Protein AF-A0AAU4SVE1-F1 (afdb_monomer)

Radius of gyration: 32.16 Å; Cα contacts (8 Å, |Δi|>4): 500; chains: 1; bounding box: 86×77×87 Å

Structure (mmCIF, N/CA/C/O backbone):
data_AF-A0AAU4SVE1-F1
#
_entry.id   AF-A0AAU4SVE1-F1
#
loop_
_atom_site.group_PDB
_atom_site.id
_atom_site.type_symbol
_atom_site.label_atom_id
_atom_site.label_alt_id
_atom_site.label_comp_id
_atom_site.label_asym_id
_atom_site.label_entity_id
_atom_site.label_seq_id
_atom_site.pdbx_PDB_ins_code
_atom_site.Cartn_x
_atom_site.Cartn_y
_atom_site.Cartn_z
_atom_site.occupancy
_atom_site.B_iso_or_equiv
_atom_site.auth_seq_id
_atom_site.auth_comp_id
_atom_site.auth_asym_id
_atom_site.auth_atom_id
_atom_site.pdbx_PDB_model_num
ATOM 1 N N . MET A 1 1 ? -54.453 24.224 4.213 1.00 43.19 1 MET A N 1
ATOM 2 C CA . MET A 1 1 ? -53.554 23.520 5.151 1.00 43.19 1 MET A CA 1
ATOM 3 C C . MET A 1 1 ? -52.309 23.127 4.376 1.00 43.19 1 MET A C 1
ATOM 5 O O . MET A 1 1 ? -52.387 22.220 3.562 1.00 43.19 1 MET A O 1
ATOM 9 N N . ALA A 1 2 ? -51.219 23.880 4.526 1.00 40.81 2 ALA A N 1
ATOM 10 C CA . ALA A 1 2 ? -49.935 23.560 3.908 1.00 40.81 2 ALA A CA 1
ATOM 11 C C . ALA A 1 2 ? -49.065 22.888 4.975 1.00 40.81 2 ALA A C 1
ATOM 13 O O . ALA A 1 2 ? -48.696 23.522 5.960 1.00 40.81 2 ALA A O 1
ATOM 14 N N . THR A 1 3 ? -48.815 21.592 4.811 1.00 50.03 3 THR A N 1
ATOM 15 C CA . THR A 1 3 ? -47.967 20.804 5.707 1.00 50.03 3 THR A CA 1
ATOM 16 C C . THR A 1 3 ? -46.514 21.037 5.315 1.00 50.03 3 THR A C 1
ATOM 18 O O . THR A 1 3 ? -46.015 20.451 4.357 1.00 50.03 3 THR A O 1
ATOM 21 N N . THR A 1 4 ? -45.834 21.926 6.029 1.00 53.12 4 THR A N 1
ATOM 22 C CA . THR A 1 4 ? -44.389 22.126 5.915 1.00 53.12 4 THR A CA 1
ATOM 23 C C . THR A 1 4 ? -43.667 20.955 6.585 1.00 53.12 4 THR A C 1
ATOM 25 O O . THR A 1 4 ? -43.640 20.838 7.808 1.00 53.12 4 THR A O 1
ATOM 28 N N . LEU A 1 5 ? -43.092 20.062 5.776 1.00 47.47 5 LEU A N 1
ATOM 29 C CA . LEU A 1 5 ? -42.182 19.015 6.240 1.00 47.47 5 LEU A CA 1
ATOM 30 C C . LEU A 1 5 ? -40.854 19.655 6.659 1.00 47.47 5 LEU A C 1
ATOM 32 O O . LEU A 1 5 ? -40.065 20.093 5.824 1.00 47.47 5 LEU A O 1
ATOM 36 N N . HIS A 1 6 ? -40.615 19.703 7.966 1.00 48.41 6 HIS A N 1
ATOM 37 C CA . HIS A 1 6 ? -39.326 20.065 8.540 1.00 48.41 6 HIS A CA 1
ATOM 38 C C . HIS A 1 6 ? -38.349 18.896 8.326 1.00 48.41 6 HIS A C 1
ATOM 40 O O . HIS A 1 6 ? -38.312 17.946 9.106 1.00 48.41 6 HIS A O 1
ATOM 46 N N . LEU A 1 7 ? -37.575 18.932 7.241 1.00 46.66 7 LEU A N 1
ATOM 47 C CA . LEU A 1 7 ? -36.420 18.053 7.064 1.00 46.66 7 LEU A CA 1
ATOM 48 C C . LEU A 1 7 ? -35.249 18.664 7.840 1.00 46.66 7 LEU A C 1
ATOM 50 O O . LEU A 1 7 ? -34.605 19.599 7.369 1.00 46.66 7 LEU A O 1
ATOM 54 N N . SER A 1 8 ? -34.991 18.170 9.053 1.00 51.66 8 SER A N 1
ATOM 55 C CA . SER A 1 8 ? -33.745 18.489 9.755 1.00 51.66 8 SER A CA 1
ATOM 56 C C . SER A 1 8 ? -32.567 17.922 8.956 1.00 51.66 8 SER A C 1
ATOM 58 O O . SER A 1 8 ? -32.574 16.724 8.660 1.00 51.66 8 SER A O 1
ATOM 60 N N . PRO A 1 9 ? -31.544 18.724 8.613 1.00 48.31 9 PRO A N 1
ATOM 61 C CA . PRO A 1 9 ? -30.326 18.195 8.028 1.00 48.31 9 PRO A CA 1
ATOM 62 C C . PRO A 1 9 ? -29.642 17.329 9.088 1.00 48.31 9 PRO A C 1
ATOM 64 O O . PRO A 1 9 ? -29.107 17.828 10.076 1.00 48.31 9 PRO A O 1
ATOM 67 N N . SER A 1 10 ? -29.697 16.009 8.913 1.00 48.78 10 SER A N 1
ATOM 68 C CA . SER A 1 10 ? -28.824 15.104 9.649 1.00 48.78 10 SER A CA 1
ATOM 69 C C . SER A 1 10 ? -27.411 15.350 9.133 1.00 48.78 10 SER A C 1
ATOM 71 O O . SER A 1 10 ? -27.008 14.819 8.100 1.00 48.78 10 SER A O 1
ATOM 73 N N . THR A 1 11 ? -26.664 16.217 9.814 1.00 52.72 11 THR A N 1
ATOM 74 C CA . THR A 1 11 ? -25.210 16.246 9.685 1.00 52.72 11 THR A CA 1
ATOM 75 C C . THR A 1 11 ? -24.749 14.845 10.059 1.00 52.72 11 THR A C 1
ATOM 77 O O . THR A 1 11 ? -24.869 14.457 11.221 1.00 52.72 11 THR A O 1
ATOM 80 N N . ALA A 1 12 ? -24.327 14.049 9.076 1.00 48.84 12 ALA A N 1
ATOM 81 C CA . ALA A 1 12 ? -23.863 12.689 9.299 1.00 48.84 12 ALA A CA 1
ATOM 82 C C . ALA A 1 12 ? -22.636 12.742 10.219 1.00 48.84 12 ALA A C 1
ATOM 84 O O . ALA A 1 12 ? -21.510 12.967 9.776 1.00 48.84 12 ALA A O 1
ATOM 85 N N . ALA A 1 13 ? -22.865 12.618 11.525 1.00 61.97 13 ALA A N 1
ATOM 86 C CA . ALA A 1 13 ? -21.803 12.576 12.507 1.00 61.97 13 ALA A CA 1
ATOM 87 C C . ALA A 1 13 ? -21.012 11.292 12.256 1.00 61.97 13 ALA A C 1
ATOM 89 O O . ALA A 1 13 ? -21.557 10.190 12.340 1.00 61.97 13 ALA A O 1
ATOM 90 N N . ILE A 1 14 ? -19.735 11.437 11.902 1.00 66.19 14 ILE A N 1
ATOM 91 C CA . ILE A 1 14 ? -18.844 10.295 11.710 1.00 66.19 14 ILE A CA 1
ATOM 92 C C . ILE A 1 14 ? -18.826 9.515 13.031 1.00 66.19 14 ILE A C 1
ATOM 94 O O . ILE A 1 14 ? -18.553 10.117 14.076 1.00 66.19 14 ILE A O 1
ATOM 98 N N . PRO A 1 15 ? -19.121 8.201 13.027 1.00 84.56 15 PRO A N 1
ATOM 99 C CA . PRO A 1 15 ? -19.146 7.428 14.257 1.00 84.56 15 PRO A CA 1
ATOM 100 C C . PRO A 1 15 ? -17.778 7.524 14.931 1.00 84.56 15 PRO A C 1
ATOM 102 O O . PRO A 1 15 ? -16.750 7.295 14.297 1.00 84.56 15 PRO A O 1
ATOM 105 N N . VAL A 1 16 ? -17.750 7.862 16.220 1.00 87.25 16 VAL A N 1
ATOM 106 C CA . VAL A 1 16 ? -16.504 8.134 16.961 1.00 87.25 16 VAL A CA 1
ATOM 107 C C . VAL A 1 16 ? -15.502 6.973 16.868 1.00 87.25 16 VAL A C 1
ATOM 109 O O . VAL A 1 16 ? -14.295 7.182 16.745 1.00 87.25 16 VAL A O 1
ATOM 112 N N . HIS A 1 17 ? -16.003 5.737 16.806 1.00 90.69 17 HIS A N 1
ATOM 113 C CA . HIS A 1 17 ? -15.179 4.551 16.607 1.00 90.69 17 HIS A CA 1
ATOM 114 C C . HIS A 1 17 ? -14.513 4.491 15.226 1.00 90.69 17 HIS A C 1
ATOM 116 O O . HIS A 1 17 ? -13.416 3.955 15.128 1.00 90.69 17 HIS A O 1
ATOM 122 N N . ALA A 1 18 ? -15.095 5.069 14.171 1.00 91.69 18 ALA A N 1
ATOM 123 C CA . ALA A 1 18 ? -14.424 5.178 12.873 1.00 91.69 18 ALA A CA 1
ATOM 124 C C . ALA A 1 18 ? -13.200 6.098 12.948 1.00 91.69 18 ALA A C 1
ATOM 126 O O . ALA A 1 18 ? -12.173 5.785 12.353 1.00 91.69 18 ALA A O 1
ATOM 127 N N . VAL A 1 19 ? -13.271 7.186 13.723 1.00 92.00 19 VAL A N 1
ATOM 128 C CA . VAL A 1 19 ? -12.134 8.101 13.924 1.00 92.00 19 VAL A CA 1
ATOM 129 C C . VAL A 1 19 ? -11.009 7.406 14.695 1.00 92.00 19 VAL A C 1
ATOM 131 O O . VAL A 1 19 ? -9.848 7.460 14.289 1.00 92.00 19 VAL A O 1
ATOM 134 N N . TRP A 1 20 ? -11.339 6.693 15.775 1.00 93.31 20 TRP A N 1
ATOM 135 C CA . TRP A 1 20 ? -10.351 5.904 16.525 1.00 93.31 20 TRP A CA 1
ATOM 136 C C . TRP A 1 20 ? -9.769 4.771 15.678 1.00 93.31 20 TRP A C 1
ATOM 138 O O . TRP A 1 20 ? -8.568 4.512 15.718 1.00 93.31 20 TRP A O 1
ATOM 148 N N . GLY A 1 21 ? -10.622 4.133 14.876 1.00 94.94 21 GLY A N 1
ATOM 149 C CA . GLY A 1 21 ? -10.251 3.112 13.909 1.00 94.94 21 GLY A CA 1
ATOM 150 C C . GLY A 1 21 ? -9.268 3.631 12.865 1.00 94.94 21 GLY A C 1
ATOM 151 O O . GLY A 1 21 ? -8.255 2.985 12.621 1.00 94.94 21 GLY A O 1
ATOM 152 N N . ALA A 1 22 ? -9.504 4.817 12.303 1.00 95.75 22 ALA A N 1
ATOM 153 C CA . ALA A 1 22 ? -8.595 5.460 11.357 1.00 95.75 22 ALA A CA 1
ATOM 154 C C . ALA A 1 22 ? -7.192 5.659 11.954 1.00 95.75 22 ALA A C 1
ATOM 156 O O . ALA A 1 22 ? -6.197 5.255 11.350 1.00 95.75 22 ALA A O 1
ATOM 157 N N . ALA A 1 23 ? -7.109 6.212 13.170 1.00 94.44 23 ALA A N 1
ATOM 158 C CA . ALA A 1 23 ? -5.837 6.402 13.870 1.00 94.44 23 ALA A CA 1
ATOM 159 C C . ALA A 1 23 ? -5.124 5.065 14.143 1.00 94.44 23 ALA A C 1
ATOM 161 O O . ALA A 1 23 ? -3.930 4.922 13.875 1.00 94.44 23 ALA A O 1
ATOM 162 N N . ALA A 1 24 ? -5.865 4.063 14.619 1.00 95.50 24 ALA A N 1
ATOM 163 C CA . ALA A 1 24 ? -5.353 2.716 14.852 1.00 95.50 24 ALA A CA 1
ATOM 164 C C . ALA A 1 24 ? -4.839 2.042 13.569 1.00 95.50 24 ALA A C 1
ATOM 166 O O . ALA A 1 24 ? -3.766 1.435 13.574 1.00 95.50 24 ALA A O 1
ATOM 167 N N . GLY A 1 25 ? -5.576 2.190 12.467 1.00 96.44 25 GLY A N 1
ATOM 168 C CA . GLY A 1 25 ? -5.212 1.683 11.148 1.00 96.44 25 GLY A CA 1
ATOM 169 C C . GLY A 1 25 ? -3.914 2.285 10.632 1.00 96.44 25 GLY A C 1
ATOM 170 O O . GLY A 1 25 ? -3.056 1.548 10.162 1.00 96.44 25 GLY A O 1
ATOM 171 N N . LEU A 1 26 ? -3.714 3.597 10.790 1.00 97.25 26 LEU A N 1
ATOM 172 C CA . LEU A 1 26 ? -2.465 4.257 10.403 1.00 97.25 26 LEU A CA 1
ATOM 173 C C . LEU A 1 26 ? -1.270 3.778 11.238 1.00 97.25 26 LEU A C 1
ATOM 175 O O . LEU A 1 26 ? -0.221 3.490 10.669 1.00 97.25 26 LEU A O 1
ATOM 179 N N . VAL A 1 27 ? -1.419 3.628 12.559 1.00 96.81 27 VAL A N 1
ATOM 180 C CA . VAL A 1 27 ? -0.332 3.128 13.426 1.00 96.81 27 VAL A CA 1
ATOM 181 C C . VAL A 1 27 ? 0.052 1.692 13.061 1.00 96.81 27 VAL A C 1
ATOM 183 O O . VAL A 1 27 ? 1.232 1.399 12.853 1.00 96.81 27 VAL A O 1
ATOM 186 N N . GLY A 1 28 ? -0.935 0.801 12.924 1.00 95.00 28 GLY A N 1
ATOM 187 C CA . GLY A 1 28 ? -0.690 -0.565 12.460 1.00 95.00 28 GLY A CA 1
ATOM 188 C C . GLY A 1 28 ? -0.105 -0.590 11.047 1.00 95.00 28 GLY A C 1
ATOM 189 O O . GLY A 1 28 ? 0.823 -1.351 10.767 1.00 95.00 28 GLY A O 1
ATOM 190 N N . GLY A 1 29 ? -0.617 0.273 10.167 1.00 95.69 29 GLY A N 1
ATOM 191 C CA . GLY A 1 29 ? -0.184 0.441 8.786 1.00 95.69 29 GLY A CA 1
ATOM 192 C C . GLY A 1 29 ? 1.280 0.841 8.687 1.00 95.69 29 GLY A C 1
ATOM 193 O O . GLY A 1 29 ? 2.023 0.202 7.954 1.00 95.69 29 GLY A O 1
ATOM 194 N N . VAL A 1 30 ? 1.740 1.814 9.471 1.00 96.44 30 VAL A N 1
ATOM 195 C CA . VAL A 1 30 ? 3.161 2.188 9.522 1.00 96.44 30 VAL A CA 1
ATOM 196 C C . VAL A 1 30 ? 4.022 1.007 9.970 1.00 96.44 30 VAL A C 1
ATOM 198 O O . VAL A 1 30 ? 5.021 0.712 9.318 1.00 96.44 30 VAL A O 1
ATOM 201 N N . GLY A 1 31 ? 3.615 0.279 11.016 1.00 92.81 31 GLY A N 1
ATOM 202 C CA . GLY A 1 31 ? 4.339 -0.909 11.482 1.00 92.81 31 GLY A CA 1
ATOM 203 C C . GLY A 1 31 ? 4.493 -1.979 10.393 1.00 92.81 31 GLY A C 1
ATOM 204 O O . GLY A 1 31 ? 5.601 -2.448 10.124 1.00 92.81 31 GLY A O 1
ATOM 205 N N . LEU A 1 32 ? 3.398 -2.313 9.705 1.00 94.56 32 LEU A N 1
ATOM 206 C CA . LEU A 1 32 ? 3.412 -3.258 8.584 1.00 94.56 32 LEU A CA 1
ATOM 207 C C . LEU A 1 32 ? 4.163 -2.709 7.361 1.00 94.56 32 LEU A C 1
ATOM 209 O O . LEU A 1 32 ? 4.859 -3.456 6.683 1.00 94.56 32 LEU A O 1
ATOM 213 N N . GLY A 1 33 ? 4.086 -1.407 7.093 1.00 94.12 33 GLY A N 1
ATOM 214 C CA . GLY A 1 33 ? 4.804 -0.751 5.999 1.00 94.12 33 GLY A CA 1
ATOM 215 C C . GLY A 1 33 ? 6.321 -0.790 6.196 1.00 94.12 33 GLY A C 1
ATOM 216 O O . GLY A 1 33 ? 7.058 -1.087 5.253 1.00 94.12 33 GLY A O 1
ATOM 217 N N . ILE A 1 34 ? 6.795 -0.581 7.431 1.00 93.75 34 ILE A N 1
ATOM 218 C CA . ILE A 1 34 ? 8.210 -0.743 7.798 1.00 93.75 34 ILE A CA 1
ATOM 219 C C . ILE A 1 34 ? 8.636 -2.194 7.572 1.00 93.75 34 ILE A C 1
ATOM 221 O O . ILE A 1 34 ? 9.631 -2.435 6.889 1.00 93.75 34 ILE A O 1
ATOM 225 N N . TRP A 1 35 ? 7.853 -3.161 8.065 1.00 90.81 35 TRP A N 1
ATOM 226 C CA . TRP A 1 35 ? 8.107 -4.585 7.828 1.00 90.81 35 TRP A CA 1
ATOM 227 C C . TRP A 1 35 ? 8.196 -4.914 6.329 1.00 90.81 35 TRP A C 1
ATOM 229 O O . TRP A 1 35 ? 9.135 -5.576 5.888 1.00 90.81 35 TRP A O 1
ATOM 239 N N . MET A 1 36 ? 7.265 -4.404 5.519 1.00 92.19 36 MET A N 1
ATOM 240 C CA . MET A 1 36 ? 7.257 -4.600 4.066 1.00 92.19 36 MET A CA 1
ATOM 241 C C . MET A 1 36 ? 8.410 -3.898 3.343 1.00 92.19 36 MET A C 1
ATOM 243 O O . MET A 1 36 ? 8.785 -4.312 2.247 1.00 92.19 36 MET A O 1
ATOM 247 N N . SER A 1 37 ? 8.983 -2.857 3.944 1.00 92.50 37 SER A N 1
ATOM 248 C CA . SER A 1 37 ? 10.141 -2.141 3.402 1.00 92.50 37 SER A CA 1
ATOM 249 C C . SER A 1 37 ? 11.458 -2.879 3.660 1.00 92.50 37 SER A C 1
ATOM 251 O O . SER A 1 37 ? 12.406 -2.707 2.897 1.00 92.50 37 SER A O 1
ATOM 253 N N . VAL A 1 38 ? 11.521 -3.722 4.698 1.00 90.69 38 VAL A N 1
ATOM 254 C CA . VAL A 1 38 ? 12.705 -4.548 5.006 1.00 90.69 38 VAL A CA 1
ATOM 255 C C . VAL A 1 38 ? 12.596 -5.980 4.475 1.00 90.69 38 VAL A C 1
ATOM 257 O O . VAL A 1 38 ? 13.615 -6.610 4.201 1.00 90.69 38 VAL A O 1
ATOM 260 N N . SER A 1 39 ? 11.376 -6.485 4.279 1.00 86.56 39 SER A N 1
ATOM 261 C CA . SER A 1 39 ? 11.124 -7.842 3.782 1.00 86.56 39 SER A CA 1
ATOM 262 C C . SER A 1 39 ? 11.347 -7.933 2.273 1.00 86.56 39 SER A C 1
ATOM 264 O O . SER A 1 39 ? 10.670 -7.251 1.499 1.00 86.56 39 SER A O 1
ATOM 266 N N . ARG A 1 40 ? 12.277 -8.801 1.855 1.00 83.12 40 ARG A N 1
ATOM 267 C CA . ARG A 1 40 ? 12.646 -9.051 0.450 1.00 83.12 40 ARG A CA 1
ATOM 268 C C . ARG A 1 40 ? 12.313 -10.492 0.045 1.00 83.12 40 ARG A C 1
ATOM 270 O O . ARG A 1 40 ? 13.202 -11.339 0.056 1.00 83.12 40 ARG A O 1
ATOM 277 N N . PRO A 1 41 ? 11.045 -10.797 -0.278 1.00 73.56 41 PRO A N 1
ATOM 278 C CA . PRO A 1 41 ? 10.647 -12.137 -0.721 1.00 73.56 41 PRO A CA 1
ATOM 279 C C . PRO A 1 41 ? 11.218 -12.501 -2.096 1.00 73.56 41 PRO A C 1
ATOM 281 O O . PRO A 1 41 ? 11.330 -13.672 -2.438 1.00 73.56 41 PRO A O 1
ATOM 284 N N . MET A 1 42 ? 11.582 -11.493 -2.887 1.00 70.56 42 MET A N 1
ATOM 285 C CA . MET A 1 42 ? 12.298 -11.635 -4.145 1.00 70.56 42 MET A CA 1
ATOM 286 C C . MET A 1 42 ? 13.614 -10.875 -4.008 1.00 70.56 42 MET A C 1
ATOM 288 O O . MET A 1 42 ? 13.638 -9.807 -3.395 1.00 70.56 42 MET A O 1
ATOM 292 N N . ALA A 1 43 ? 14.698 -11.428 -4.559 1.00 67.00 43 ALA A N 1
ATOM 293 C CA . ALA A 1 43 ? 16.076 -11.028 -4.253 1.00 67.00 43 ALA A CA 1
ATOM 294 C C . ALA A 1 43 ? 16.330 -9.504 -4.266 1.00 67.00 43 ALA A C 1
ATOM 296 O O . ALA A 1 43 ? 17.098 -9.019 -3.438 1.00 67.00 43 ALA A O 1
ATOM 297 N N . ASP A 1 44 ? 15.645 -8.755 -5.141 1.00 72.00 44 ASP A N 1
ATOM 298 C CA . ASP A 1 44 ? 15.814 -7.303 -5.287 1.00 72.00 44 ASP A CA 1
ATOM 299 C C . ASP A 1 44 ? 14.508 -6.496 -5.128 1.00 72.00 44 ASP A C 1
ATOM 301 O O . ASP A 1 44 ? 14.486 -5.298 -5.402 1.00 72.00 4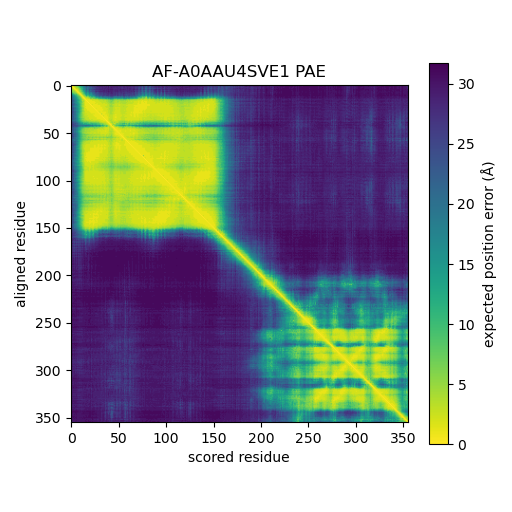4 ASP A O 1
ATOM 305 N N . THR A 1 45 ? 13.405 -7.111 -4.684 1.00 80.25 45 THR A N 1
ATOM 306 C CA . THR A 1 45 ? 12.104 -6.429 -4.555 1.00 80.25 45 THR A CA 1
ATOM 307 C C . THR A 1 45 ? 11.584 -6.522 -3.131 1.00 80.25 45 THR A C 1
ATOM 309 O O . THR A 1 45 ? 11.393 -7.605 -2.577 1.00 80.25 45 THR A O 1
ATOM 312 N N . THR A 1 46 ? 11.343 -5.362 -2.529 1.00 88.62 46 THR A N 1
ATOM 313 C CA . THR A 1 46 ? 10.690 -5.263 -1.225 1.00 88.62 46 THR A CA 1
ATOM 314 C C . THR A 1 46 ? 9.188 -5.485 -1.373 1.00 88.62 46 THR A C 1
ATOM 316 O O . THR A 1 46 ? 8.592 -5.118 -2.389 1.00 88.62 46 THR A O 1
ATOM 319 N N . MET A 1 47 ? 8.538 -6.046 -0.350 1.00 88.00 47 MET A N 1
ATOM 320 C CA . MET A 1 47 ? 7.082 -6.252 -0.393 1.00 88.00 47 MET A CA 1
ATOM 321 C C . MET A 1 47 ? 6.302 -4.957 -0.623 1.00 88.00 47 MET A C 1
ATOM 323 O O . MET A 1 47 ? 5.250 -4.982 -1.254 1.00 88.00 47 MET A O 1
ATOM 327 N N . ILE A 1 48 ? 6.824 -3.808 -0.186 1.00 92.12 48 ILE A N 1
ATOM 328 C CA . ILE A 1 48 ? 6.148 -2.527 -0.417 1.00 92.12 48 ILE A CA 1
ATOM 329 C C . ILE A 1 48 ? 6.066 -2.162 -1.912 1.00 92.12 48 ILE A C 1
ATOM 331 O O . ILE A 1 48 ? 5.093 -1.550 -2.343 1.00 92.12 48 ILE A O 1
ATOM 335 N N . ILE A 1 49 ? 7.036 -2.591 -2.728 1.00 90.38 49 ILE A N 1
ATOM 336 C CA . ILE A 1 49 ? 6.995 -2.416 -4.189 1.00 90.38 49 ILE A CA 1
ATOM 337 C C . ILE A 1 49 ? 5.970 -3.367 -4.813 1.00 90.38 49 ILE A C 1
ATOM 339 O O . ILE A 1 49 ? 5.278 -2.985 -5.752 1.00 90.38 49 ILE A O 1
ATOM 343 N N . MET A 1 50 ? 5.804 -4.574 -4.263 1.00 87.06 50 MET A N 1
ATOM 344 C CA . MET A 1 50 ? 4.740 -5.478 -4.707 1.00 87.06 50 MET A CA 1
ATOM 345 C C . MET A 1 50 ? 3.363 -4.815 -4.553 1.00 87.06 50 MET A C 1
ATOM 347 O O . MET A 1 50 ? 2.548 -4.889 -5.469 1.00 87.06 50 MET A O 1
ATOM 351 N N . VAL A 1 51 ? 3.119 -4.124 -3.431 1.00 89.69 51 VAL A N 1
ATOM 352 C CA . VAL A 1 51 ? 1.875 -3.364 -3.199 1.00 89.69 51 VAL A CA 1
ATOM 353 C C . VAL A 1 51 ? 1.712 -2.229 -4.214 1.00 89.69 51 VAL A C 1
ATOM 355 O O . VAL A 1 51 ? 0.611 -2.004 -4.711 1.00 89.69 51 VAL A O 1
ATOM 358 N N . ALA A 1 52 ? 2.800 -1.544 -4.586 1.00 91.19 52 ALA A N 1
ATOM 359 C CA . ALA A 1 52 ? 2.778 -0.535 -5.650 1.00 91.19 52 ALA A CA 1
ATOM 360 C C . ALA A 1 52 ? 2.307 -1.116 -7.001 1.00 91.19 52 ALA A C 1
ATOM 362 O O . ALA A 1 52 ? 1.625 -0.433 -7.776 1.00 91.19 52 ALA A O 1
ATOM 363 N N . GLY A 1 53 ? 2.607 -2.396 -7.244 1.00 87.00 53 GLY A N 1
ATOM 364 C CA . GLY A 1 53 ? 2.196 -3.148 -8.426 1.00 87.00 53 GLY A CA 1
ATOM 365 C C . GLY A 1 53 ? 0.681 -3.299 -8.591 1.00 87.00 53 GLY A C 1
ATOM 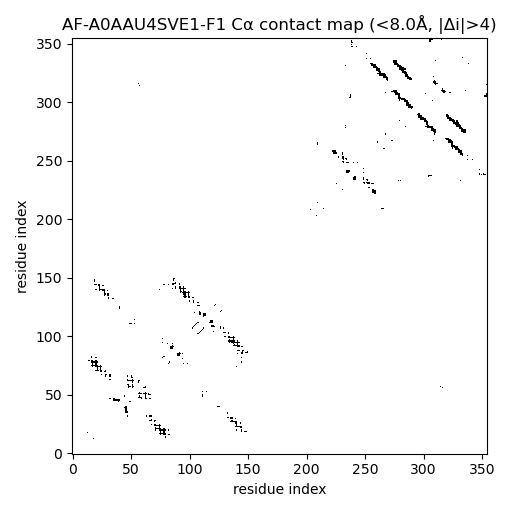366 O O . GLY A 1 53 ? 0.228 -3.485 -9.718 1.00 87.00 53 GLY A O 1
ATOM 367 N N . LEU A 1 54 ? -0.117 -3.132 -7.527 1.00 86.44 54 LEU A N 1
ATOM 368 C CA . LEU A 1 54 ? -1.587 -3.121 -7.620 1.00 86.44 54 LEU A CA 1
ATOM 369 C C . LEU A 1 54 ? -2.115 -2.001 -8.530 1.00 86.44 54 LEU A C 1
ATOM 371 O O . LEU A 1 54 ? -3.169 -2.147 -9.134 1.00 86.44 54 LEU A O 1
ATOM 375 N N . LEU A 1 55 ? -1.372 -0.894 -8.653 1.00 88.25 55 LEU A N 1
ATOM 376 C CA . LEU A 1 55 ? -1.667 0.212 -9.578 1.00 88.25 55 LEU A CA 1
ATOM 377 C C . LEU A 1 55 ? -0.617 0.315 -10.705 1.00 88.25 55 LEU A C 1
ATOM 379 O O . LEU A 1 55 ? -0.374 1.386 -11.278 1.00 88.25 55 LEU A O 1
ATOM 383 N N . GLY A 1 56 ? 0.067 -0.798 -10.990 1.00 86.88 56 GLY A N 1
ATOM 384 C CA . GLY A 1 56 ? 1.102 -0.903 -12.019 1.00 86.88 56 GLY A CA 1
ATOM 385 C C . GLY A 1 56 ? 2.360 -0.070 -11.749 1.00 86.88 56 GLY A C 1
ATOM 386 O O . GLY A 1 56 ? 3.087 0.251 -12.685 1.00 86.88 56 GLY A O 1
ATOM 387 N N . SER A 1 57 ? 2.601 0.361 -10.506 1.00 90.62 57 SER A N 1
ATOM 388 C CA . SER A 1 57 ? 3.752 1.193 -10.134 1.00 90.62 57 SER A CA 1
ATOM 389 C C . SER A 1 57 ? 4.883 0.360 -9.537 1.00 90.62 57 SER A C 1
ATOM 391 O O . SER A 1 57 ? 4.645 -0.596 -8.811 1.00 90.62 57 SER A O 1
ATOM 393 N N . THR A 1 58 ? 6.126 0.760 -9.789 1.00 89.50 58 THR A N 1
ATOM 394 C CA . THR A 1 58 ? 7.338 0.192 -9.170 1.00 89.50 58 THR A CA 1
ATOM 395 C C . THR A 1 58 ? 7.920 1.105 -8.086 1.00 89.50 58 THR A C 1
ATOM 397 O O . THR A 1 58 ? 8.922 0.778 -7.453 1.00 89.50 58 THR A O 1
ATOM 400 N N . ASN A 1 59 ? 7.299 2.265 -7.850 1.00 92.38 59 ASN A N 1
ATOM 401 C CA . ASN A 1 59 ? 7.795 3.259 -6.908 1.00 92.38 59 ASN A CA 1
ATOM 402 C C . ASN A 1 59 ? 7.401 2.893 -5.468 1.00 92.38 59 ASN A C 1
ATOM 404 O O . ASN A 1 59 ? 6.216 2.812 -5.137 1.00 92.38 59 ASN A O 1
ATOM 408 N N . ALA A 1 60 ? 8.397 2.748 -4.591 1.00 90.94 60 ALA A N 1
ATOM 409 C CA . ALA A 1 60 ? 8.190 2.446 -3.177 1.00 90.94 60 ALA A CA 1
ATOM 410 C C . ALA A 1 60 ? 7.312 3.487 -2.457 1.00 90.94 60 ALA A C 1
ATOM 412 O O . ALA A 1 60 ? 6.526 3.115 -1.590 1.00 90.94 60 ALA A O 1
ATOM 413 N N . VAL A 1 61 ? 7.389 4.769 -2.833 1.00 94.56 61 VAL A N 1
ATOM 414 C CA . VAL A 1 61 ? 6.531 5.832 -2.281 1.00 94.56 61 VAL A CA 1
ATOM 415 C C . VAL A 1 61 ? 5.070 5.589 -2.650 1.00 94.56 61 VAL A C 1
ATOM 417 O O . VAL A 1 61 ? 4.195 5.708 -1.800 1.00 94.56 61 VAL A O 1
ATOM 420 N N . VAL A 1 62 ? 4.799 5.181 -3.893 1.00 94.25 62 VAL A N 1
ATOM 421 C CA . VAL A 1 62 ? 3.439 4.824 -4.327 1.00 94.25 62 VAL A CA 1
ATOM 422 C C . VAL A 1 62 ? 2.938 3.606 -3.551 1.00 94.25 62 VAL A C 1
ATOM 424 O O . VAL A 1 62 ? 1.804 3.614 -3.083 1.00 94.25 62 VAL A O 1
ATOM 427 N N . GLY A 1 63 ? 3.798 2.608 -3.330 1.00 94.50 63 GLY A N 1
ATOM 428 C CA . GLY A 1 63 ? 3.489 1.464 -2.469 1.00 94.50 63 GLY A CA 1
ATOM 429 C C . GLY A 1 63 ? 3.121 1.877 -1.044 1.00 94.50 63 GLY A C 1
ATOM 430 O O . GLY A 1 63 ? 2.117 1.412 -0.513 1.00 94.50 63 GLY A O 1
ATOM 431 N N . TRP A 1 64 ? 3.871 2.811 -0.454 1.00 96.94 64 TRP A N 1
ATOM 432 C CA . TRP A 1 64 ? 3.564 3.394 0.853 1.00 96.94 64 TRP A CA 1
ATOM 433 C C . TRP A 1 64 ? 2.227 4.137 0.876 1.00 96.94 64 TRP A C 1
ATOM 435 O O . TRP A 1 64 ? 1.446 3.937 1.801 1.00 96.94 64 TRP A O 1
ATOM 445 N N . LEU A 1 65 ? 1.932 4.956 -0.135 1.00 96.81 65 LEU A N 1
ATOM 446 C CA . LEU A 1 65 ? 0.665 5.687 -0.221 1.00 96.81 65 LEU A CA 1
ATOM 447 C C . LEU A 1 65 ? -0.533 4.739 -0.347 1.00 96.81 65 LEU A C 1
ATOM 449 O O . LEU A 1 65 ? -1.522 4.904 0.370 1.00 96.81 65 LEU A O 1
ATOM 453 N N . ILE A 1 66 ? -0.435 3.724 -1.211 1.00 95.56 66 ILE A N 1
ATOM 454 C CA . ILE A 1 66 ? -1.472 2.695 -1.370 1.00 95.56 66 ILE A CA 1
ATOM 455 C C . ILE A 1 66 ? -1.651 1.934 -0.058 1.00 95.56 66 ILE A C 1
ATOM 457 O O . ILE A 1 66 ? -2.768 1.822 0.441 1.00 95.56 66 ILE A O 1
ATOM 461 N N . HIS A 1 67 ? -0.554 1.458 0.533 1.00 96.25 67 HIS A N 1
ATOM 462 C CA . HIS A 1 67 ? -0.584 0.708 1.784 1.00 96.25 67 HIS A CA 1
ATOM 463 C C . HIS A 1 67 ? -1.215 1.509 2.927 1.00 96.25 67 HIS A C 1
ATOM 465 O O . HIS A 1 67 ? -2.107 1.009 3.606 1.00 96.25 67 HIS A O 1
ATOM 471 N N . LEU A 1 68 ? -0.817 2.770 3.116 1.00 97.81 68 LEU A N 1
ATOM 472 C CA . LEU A 1 68 ? -1.395 3.634 4.148 1.00 97.81 68 LEU A CA 1
ATOM 473 C C . LEU A 1 68 ? -2.875 3.934 3.889 1.00 97.81 68 LEU A C 1
ATOM 475 O O . LEU A 1 68 ? -3.650 3.999 4.841 1.00 97.81 68 LEU A O 1
ATOM 479 N N . SER A 1 69 ? -3.284 4.052 2.624 1.00 97.31 69 SER A N 1
ATOM 480 C CA . SER A 1 69 ? -4.695 4.222 2.256 1.00 97.31 69 SER A CA 1
ATOM 481 C C . SER A 1 69 ? -5.517 2.976 2.598 1.00 97.31 69 SER A C 1
ATOM 483 O O . SER A 1 69 ? -6.573 3.083 3.219 1.00 97.31 69 SER A O 1
ATOM 485 N N . ILE A 1 70 ? -5.012 1.781 2.271 1.00 96.00 70 ILE A N 1
ATOM 486 C CA . ILE A 1 70 ? -5.651 0.506 2.634 1.00 96.00 70 ILE A CA 1
ATOM 487 C C . ILE A 1 70 ? -5.701 0.355 4.157 1.00 96.00 70 ILE A C 1
ATOM 489 O O . ILE A 1 70 ? -6.744 0.006 4.703 1.00 96.00 70 ILE A O 1
ATOM 493 N N . ALA A 1 71 ? -4.611 0.663 4.859 1.00 97.56 71 ALA A N 1
ATOM 494 C CA . ALA A 1 71 ? -4.532 0.566 6.312 1.00 97.56 71 ALA A CA 1
ATOM 495 C C . ALA A 1 71 ? -5.496 1.533 7.019 1.00 97.56 71 ALA A C 1
ATOM 497 O O . ALA A 1 71 ? -6.127 1.154 8.006 1.00 97.56 71 ALA A O 1
ATOM 498 N N . LEU A 1 72 ? -5.663 2.751 6.493 1.00 97.62 72 LEU A N 1
ATOM 499 C CA . LEU A 1 72 ? -6.654 3.719 6.963 1.00 97.62 72 LEU A CA 1
ATOM 500 C C . LEU A 1 72 ? -8.076 3.155 6.836 1.00 97.62 72 LEU A C 1
ATOM 502 O O . LEU A 1 72 ? -8.824 3.147 7.815 1.00 97.62 72 LEU A O 1
ATOM 506 N N . LEU A 1 73 ? -8.437 2.645 5.655 1.00 97.50 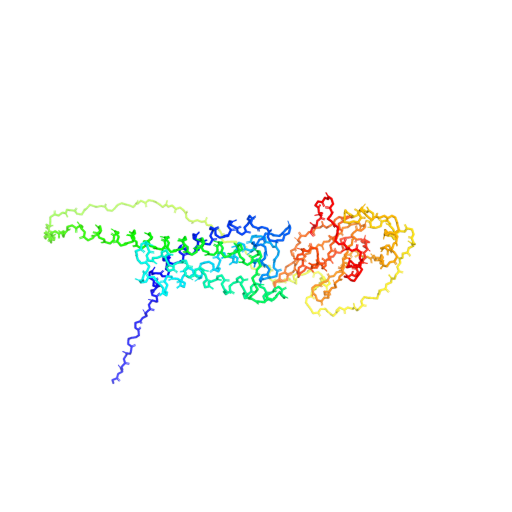73 LEU A N 1
ATOM 507 C CA . LEU A 1 73 ? -9.761 2.070 5.394 1.00 97.50 73 LEU A CA 1
ATOM 508 C C . LEU A 1 73 ? -10.013 0.810 6.232 1.00 97.50 73 LEU A C 1
ATOM 510 O O . LEU A 1 73 ? -11.080 0.665 6.830 1.00 97.50 73 LEU A O 1
ATOM 514 N N . ALA A 1 74 ? -9.017 -0.070 6.343 1.00 96.81 74 ALA A N 1
ATOM 515 C CA . ALA A 1 74 ? -9.078 -1.250 7.196 1.00 96.81 74 ALA A CA 1
ATOM 516 C C . ALA A 1 74 ? -9.239 -0.864 8.675 1.00 96.81 74 ALA A C 1
ATOM 518 O O . ALA A 1 74 ? -10.003 -1.509 9.391 1.00 96.81 74 ALA A O 1
ATOM 519 N N . GLY A 1 75 ? -8.576 0.199 9.135 1.00 97.00 75 GLY A N 1
ATOM 520 C CA . GLY A 1 75 ? -8.735 0.738 10.484 1.00 97.00 75 GLY A CA 1
ATOM 521 C C . GLY A 1 75 ? -10.132 1.295 10.745 1.00 97.00 75 GLY A C 1
ATOM 522 O O . GLY A 1 75 ? -10.748 0.964 11.759 1.00 97.00 75 GLY A O 1
ATOM 523 N N . ILE A 1 76 ? -10.674 2.087 9.814 1.00 96.69 76 ILE A N 1
ATOM 524 C CA . ILE A 1 76 ? -12.062 2.573 9.874 1.00 96.69 7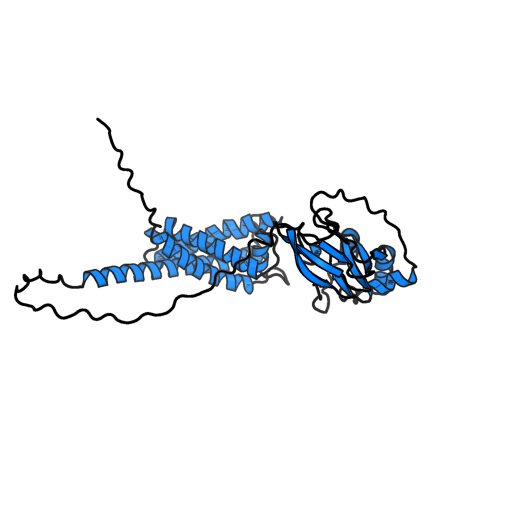6 ILE A CA 1
ATOM 525 C C . ILE A 1 76 ? -13.029 1.388 9.973 1.00 96.69 76 ILE A C 1
ATOM 527 O O . ILE A 1 76 ? -13.888 1.372 10.855 1.00 96.69 76 ILE A O 1
ATOM 531 N N . GLY A 1 77 ? -12.847 0.367 9.129 1.00 96.06 77 GLY A N 1
ATOM 532 C CA . GLY A 1 77 ? -13.634 -0.866 9.163 1.00 96.06 77 GLY A CA 1
ATOM 533 C C . GLY A 1 77 ? -13.557 -1.580 10.515 1.00 96.06 77 GLY A C 1
ATOM 534 O O . GLY A 1 77 ? -14.592 -1.939 11.074 1.00 96.06 77 GLY A O 1
ATOM 535 N N . PHE A 1 78 ? -12.359 -1.711 11.094 1.00 96.81 78 PHE A N 1
ATOM 536 C CA . PHE A 1 78 ? -12.177 -2.280 12.433 1.00 96.81 78 PHE A CA 1
ATOM 537 C C . PHE A 1 78 ? -12.970 -1.498 13.487 1.00 96.81 78 PHE A C 1
ATOM 539 O O . PHE A 1 78 ? -13.701 -2.088 14.280 1.00 96.81 78 PHE A O 1
ATOM 546 N N . GLY A 1 79 ? -12.865 -0.167 13.472 1.00 94.69 79 GLY A N 1
ATOM 547 C CA . GLY A 1 79 ? -13.573 0.700 14.408 1.00 94.69 79 GLY A CA 1
ATOM 548 C C . GLY A 1 79 ? -15.094 0.593 14.291 1.00 94.69 79 GLY A C 1
ATOM 549 O O . GLY A 1 79 ? -15.780 0.473 15.302 1.00 94.69 79 GLY A O 1
ATOM 550 N N . VAL A 1 80 ? -15.629 0.576 13.070 1.00 94.62 80 VAL A N 1
ATOM 551 C CA . VAL A 1 80 ? -17.078 0.469 12.829 1.00 94.62 80 VAL A CA 1
ATOM 552 C C . VAL A 1 80 ? -17.620 -0.910 13.214 1.00 94.62 80 VAL A C 1
ATOM 554 O O . VAL A 1 80 ? -18.668 -0.994 13.849 1.00 94.62 80 VAL A O 1
ATOM 557 N N . LEU A 1 81 ? -16.919 -1.987 12.856 1.00 93.81 81 LEU A N 1
ATOM 558 C CA . LEU A 1 81 ? -17.423 -3.356 13.014 1.00 93.81 81 LEU A CA 1
ATOM 559 C C . LEU A 1 81 ? -17.155 -3.934 14.407 1.00 93.81 81 LEU A C 1
ATOM 561 O O . LEU A 1 81 ? -18.011 -4.593 14.995 1.00 93.81 81 LEU A O 1
ATOM 565 N N . LEU A 1 82 ? -15.951 -3.706 14.931 1.00 94.69 82 LEU A N 1
ATOM 566 C CA . LEU A 1 82 ? -15.438 -4.361 16.136 1.00 94.69 82 LEU A CA 1
ATOM 567 C C . LEU A 1 82 ? -15.221 -3.382 17.292 1.00 94.69 82 LEU A C 1
ATOM 569 O O . LEU A 1 82 ? -14.987 -3.816 18.421 1.00 94.69 82 LEU A O 1
ATOM 573 N N . GLY A 1 83 ? -15.338 -2.072 17.045 1.00 90.69 83 GLY A N 1
ATOM 574 C CA . GLY A 1 83 ? -15.013 -1.035 18.019 1.00 90.69 83 GLY A CA 1
ATOM 575 C C . GLY A 1 83 ? -15.758 -1.182 19.341 1.00 90.69 83 GLY A C 1
ATOM 576 O O . GLY A 1 83 ? -15.139 -1.086 20.398 1.00 90.69 83 GLY A O 1
ATOM 577 N N . GLN A 1 84 ? -17.050 -1.517 19.311 1.00 91.25 84 GLN A N 1
ATOM 578 C CA . GLN A 1 84 ? -17.852 -1.732 20.525 1.00 91.25 84 GLN A CA 1
ATOM 579 C C . GLN A 1 84 ? -17.304 -2.851 21.435 1.00 91.25 84 GLN A C 1
ATOM 581 O O . GLN A 1 84 ? -17.425 -2.776 22.655 1.00 91.25 84 GLN A O 1
ATOM 586 N N . PHE A 1 85 ? -16.637 -3.856 20.861 1.00 91.81 85 PHE A N 1
ATOM 587 C CA . PHE A 1 85 ? -16.048 -4.985 21.590 1.00 91.81 85 PHE A CA 1
ATOM 588 C C . PHE A 1 85 ? -14.558 -4.772 21.914 1.00 91.81 85 PHE A C 1
ATOM 590 O O . PHE A 1 85 ? -13.995 -5.459 22.766 1.00 91.81 85 PHE A O 1
ATOM 597 N N . ALA A 1 86 ? -13.921 -3.790 21.273 1.00 92.94 86 ALA A N 1
ATOM 598 C CA . ALA A 1 86 ? -12.497 -3.480 21.384 1.00 92.94 86 ALA A CA 1
ATOM 599 C C . ALA A 1 86 ? -12.184 -2.347 22.389 1.00 92.94 86 ALA A C 1
ATOM 601 O O . ALA A 1 86 ? -11.121 -1.736 22.334 1.00 92.94 86 ALA A O 1
ATOM 602 N N . GLN A 1 87 ? -13.086 -2.055 23.331 1.00 89.50 87 GLN A N 1
ATOM 603 C CA . GLN A 1 87 ? -12.894 -0.983 24.326 1.00 89.50 87 GLN A CA 1
ATOM 604 C C . GLN A 1 87 ? -11.847 -1.326 25.404 1.00 89.50 87 GLN A C 1
ATOM 606 O O . GLN A 1 87 ? -11.290 -0.437 26.044 1.00 89.50 87 GLN A O 1
ATOM 611 N N . ARG A 1 88 ? -11.566 -2.618 25.624 1.00 91.69 88 ARG A N 1
ATOM 612 C CA . ARG A 1 88 ? -10.554 -3.102 26.579 1.00 91.69 88 ARG A CA 1
ATOM 613 C C . ARG A 1 88 ? -9.352 -3.667 25.831 1.00 91.69 88 ARG A C 1
ATOM 615 O O . ARG A 1 88 ? -9.518 -4.320 24.806 1.00 91.69 88 ARG A O 1
ATOM 622 N N . LEU A 1 89 ? -8.153 -3.498 26.391 1.00 93.12 89 LEU A N 1
ATOM 623 C CA . LEU A 1 89 ? -6.901 -3.862 25.718 1.00 93.12 89 LEU A CA 1
ATOM 624 C C . LEU A 1 89 ? -6.835 -5.341 25.296 1.00 93.12 89 LEU A C 1
ATOM 626 O O . LEU A 1 89 ? -6.553 -5.632 24.139 1.00 93.12 89 LEU A O 1
ATOM 630 N N . ALA A 1 90 ? -7.125 -6.273 26.208 1.00 94.44 90 ALA A N 1
ATOM 631 C CA . ALA A 1 90 ? -7.051 -7.707 25.919 1.00 94.44 90 ALA A CA 1
ATOM 632 C C . ALA A 1 90 ? -7.987 -8.155 24.771 1.00 94.44 90 ALA A C 1
ATOM 634 O O . ALA A 1 90 ? -7.478 -8.702 23.790 1.00 94.44 90 ALA A O 1
ATOM 635 N N . PRO A 1 91 ? -9.316 -7.908 24.812 1.00 95.25 91 PRO A N 1
ATOM 636 C CA . PRO A 1 91 ? -10.192 -8.282 23.701 1.00 95.25 91 PRO A CA 1
ATOM 637 C C . PRO A 1 91 ? -9.875 -7.506 22.421 1.00 95.25 91 PRO A C 1
ATOM 639 O O . PRO A 1 91 ? -9.966 -8.083 21.343 1.00 95.25 91 PRO A O 1
ATOM 642 N N . ALA A 1 92 ? -9.431 -6.249 22.507 1.00 95.69 92 ALA A N 1
ATOM 643 C CA . ALA A 1 92 ? -9.038 -5.486 21.326 1.00 95.69 92 ALA A CA 1
ATOM 644 C C . ALA A 1 92 ? -7.830 -6.094 20.607 1.00 95.69 92 ALA A C 1
ATOM 646 O O . ALA A 1 92 ? -7.829 -6.171 19.383 1.00 95.69 92 ALA A O 1
ATOM 647 N N . VAL A 1 93 ? -6.825 -6.575 21.346 1.00 96.31 93 VAL A N 1
ATOM 648 C CA . VAL A 1 93 ? -5.669 -7.271 20.762 1.00 96.31 93 VAL A CA 1
ATOM 649 C C . VAL A 1 93 ? -6.087 -8.597 20.126 1.00 96.31 93 VAL A C 1
ATOM 651 O O . VAL A 1 93 ? -5.636 -8.898 19.025 1.00 96.31 93 VAL A O 1
ATOM 654 N N . VAL A 1 94 ? -6.964 -9.375 20.770 1.00 97.69 94 VAL A N 1
ATOM 655 C CA . VAL A 1 94 ? -7.465 -10.648 20.214 1.00 97.69 94 VAL A CA 1
ATOM 656 C C . VAL A 1 94 ? -8.263 -10.413 18.931 1.00 97.69 94 VAL A C 1
ATOM 658 O O . VAL A 1 94 ? -7.985 -11.039 17.909 1.00 97.69 94 VAL A O 1
ATOM 661 N N . LEU A 1 95 ? -9.211 -9.473 18.960 1.00 97.31 95 LEU A N 1
ATOM 662 C CA . LEU A 1 95 ? -9.993 -9.078 17.788 1.00 97.31 95 LEU A CA 1
ATOM 663 C C . LEU A 1 95 ? -9.095 -8.515 16.687 1.00 97.31 95 LEU A C 1
ATOM 665 O O . LEU A 1 95 ? -9.281 -8.844 15.522 1.00 97.31 95 LEU A O 1
ATOM 669 N N . GLY A 1 96 ? -8.096 -7.713 17.053 1.00 97.19 96 GLY A N 1
ATOM 670 C CA . GLY A 1 96 ? -7.103 -7.170 16.135 1.00 97.19 96 GLY A CA 1
ATOM 671 C C . GLY A 1 96 ? -6.299 -8.261 15.432 1.00 97.19 96 GLY A C 1
ATOM 672 O O . GLY A 1 96 ? -6.165 -8.225 14.214 1.00 97.19 96 GLY A O 1
ATOM 673 N N . LEU A 1 97 ? -5.817 -9.271 16.162 1.00 98.00 97 LEU A N 1
ATOM 674 C CA . LEU A 1 97 ? -5.112 -10.422 15.583 1.00 98.00 97 LEU A CA 1
ATOM 675 C C . LEU A 1 97 ? -5.997 -11.205 14.604 1.00 98.00 97 LEU A C 1
ATOM 677 O O . LEU A 1 97 ? -5.561 -11.491 13.490 1.00 98.00 97 LEU A O 1
ATOM 681 N N . ALA A 1 98 ? -7.241 -11.505 14.992 1.00 97.88 98 ALA A N 1
ATOM 682 C CA . ALA A 1 98 ? -8.201 -12.181 14.118 1.00 97.88 98 ALA A CA 1
ATOM 683 C C . ALA A 1 98 ? -8.486 -11.354 12.853 1.00 97.88 98 ALA A C 1
ATOM 685 O O . ALA A 1 98 ? -8.460 -11.875 11.740 1.00 97.88 98 ALA A O 1
ATOM 686 N N . TYR A 1 99 ? -8.678 -10.045 13.013 1.00 97.75 99 TYR A N 1
ATOM 687 C CA . TYR A 1 99 ? -8.889 -9.112 11.912 1.00 97.75 99 TYR A CA 1
ATOM 688 C C . TYR A 1 99 ? -7.679 -9.034 10.969 1.00 97.75 99 TYR A C 1
ATOM 690 O O . TYR A 1 99 ? -7.839 -9.047 9.750 1.00 97.75 99 TYR A O 1
ATOM 698 N N . GLY A 1 100 ? -6.462 -9.020 11.519 1.00 97.00 100 GLY A N 1
ATOM 699 C CA . GLY A 1 100 ? -5.221 -9.090 10.749 1.00 97.00 100 GLY A CA 1
ATOM 700 C C . GLY A 1 100 ? -5.113 -10.379 9.930 1.00 97.00 100 GLY A C 1
ATOM 701 O O . GLY A 1 100 ? -4.760 -10.321 8.756 1.00 97.00 100 GLY A O 1
ATOM 702 N N . ALA A 1 101 ? -5.484 -11.529 10.501 1.00 97.44 101 ALA A N 1
ATOM 703 C CA . ALA A 1 101 ? -5.504 -12.808 9.784 1.00 97.44 101 ALA A CA 1
ATOM 704 C C . ALA A 1 101 ? -6.534 -12.834 8.635 1.00 97.44 101 ALA A C 1
ATOM 706 O O . ALA A 1 101 ? -6.262 -13.382 7.563 1.00 97.44 101 ALA A O 1
ATOM 707 N N . VAL A 1 102 ? -7.694 -12.191 8.814 1.00 97.25 102 VAL A N 1
ATOM 708 C CA . VAL A 1 102 ? -8.683 -12.016 7.735 1.00 97.25 102 VAL A CA 1
ATOM 709 C C . VAL A 1 102 ? -8.097 -11.172 6.602 1.00 97.25 102 VAL A C 1
ATOM 711 O O . VAL A 1 102 ? -8.142 -11.586 5.444 1.00 97.25 102 VAL A O 1
ATOM 714 N N . TRP A 1 103 ? -7.478 -10.031 6.914 1.00 95.62 103 TRP A N 1
ATOM 715 C CA . TRP A 1 103 ? -6.847 -9.181 5.897 1.00 95.62 103 TRP A CA 1
ATOM 716 C C . TRP A 1 103 ? -5.643 -9.827 5.221 1.00 95.62 103 TRP A C 1
ATOM 718 O O . TRP A 1 103 ? -5.438 -9.607 4.034 1.00 95.62 103 TRP A O 1
ATOM 728 N N . TRP A 1 104 ? -4.886 -10.663 5.927 1.00 95.69 104 TRP A N 1
ATOM 729 C CA . TRP A 1 104 ? -3.852 -11.495 5.315 1.00 95.69 104 TRP A CA 1
ATOM 730 C C . TRP A 1 104 ? -4.443 -12.458 4.280 1.00 95.69 104 TRP A C 1
ATOM 732 O O . TRP A 1 104 ? -3.930 -12.560 3.168 1.00 95.69 104 TRP A O 1
ATOM 742 N N . THR A 1 105 ? -5.563 -13.104 4.608 1.00 96.44 105 THR A N 1
ATOM 743 C CA . THR A 1 105 ? -6.257 -14.014 3.685 1.00 96.44 105 THR A CA 1
ATOM 744 C C . THR A 1 105 ? -6.741 -13.267 2.438 1.00 96.44 105 THR A C 1
ATOM 746 O O . THR A 1 105 ? -6.530 -13.714 1.316 1.00 96.44 105 THR A O 1
ATOM 749 N N . VAL A 1 106 ? -7.349 -12.093 2.612 1.00 94.81 106 VAL A N 1
ATOM 750 C CA . VAL A 1 106 ? -7.862 -11.290 1.491 1.00 94.81 106 VAL A CA 1
ATOM 751 C C . VAL A 1 106 ? -6.724 -10.676 0.667 1.00 94.81 106 VAL A C 1
ATOM 753 O O . VAL A 1 106 ? -6.723 -10.749 -0.558 1.00 94.81 106 VAL A O 1
ATOM 756 N N . GLY A 1 107 ? -5.736 -10.074 1.322 1.00 91.62 107 GLY A N 1
ATOM 757 C CA . GLY A 1 107 ? -4.649 -9.350 0.671 1.00 91.62 107 GLY A CA 1
ATOM 758 C C . GLY A 1 107 ? -3.558 -10.271 0.136 1.00 91.62 107 GLY A C 1
ATOM 759 O O . GLY A 1 107 ? -3.317 -10.310 -1.068 1.00 91.62 107 GLY A O 1
ATOM 760 N N . ALA A 1 108 ? -2.893 -11.007 1.027 1.00 90.94 108 ALA A N 1
ATOM 761 C CA . ALA A 1 108 ? -1.682 -11.762 0.711 1.00 90.94 108 ALA A CA 1
ATOM 762 C C . ALA A 1 108 ? -1.952 -13.101 0.012 1.00 90.94 108 ALA A C 1
ATOM 764 O O . ALA A 1 108 ? -1.127 -13.518 -0.795 1.00 90.94 108 ALA A O 1
ATOM 765 N N . LEU A 1 109 ? -3.081 -13.764 0.294 1.00 94.06 109 LEU A N 1
ATOM 766 C CA . LEU A 1 109 ? -3.423 -15.036 -0.357 1.00 94.06 109 LEU A CA 1
ATOM 767 C C . LEU A 1 109 ? -4.272 -14.876 -1.621 1.00 94.06 109 LEU A C 1
ATOM 769 O O . LEU A 1 109 ? -4.232 -15.760 -2.473 1.00 94.06 109 LEU A O 1
ATOM 773 N N . TRP A 1 110 ? -5.029 -13.785 -1.761 1.00 94.44 110 TRP A N 1
ATOM 774 C CA . TRP A 1 110 ? -5.976 -13.637 -2.867 1.00 94.44 110 TRP A CA 1
ATOM 775 C C . TRP A 1 110 ? -5.657 -12.467 -3.798 1.00 94.44 110 TRP A C 1
ATOM 777 O O . TRP A 1 110 ? -5.267 -12.705 -4.938 1.00 94.44 110 TRP A O 1
ATOM 787 N N . ILE A 1 111 ? -5.783 -11.219 -3.338 1.00 93.00 111 ILE A N 1
ATOM 788 C CA . ILE A 1 111 ? -5.655 -10.036 -4.208 1.00 93.00 111 ILE A CA 1
ATOM 789 C C . ILE A 1 111 ? -4.250 -9.932 -4.813 1.00 93.00 111 ILE A C 1
ATOM 791 O O . ILE A 1 111 ? -4.106 -9.755 -6.022 1.00 93.00 111 ILE A O 1
ATOM 795 N N . MET A 1 112 ? -3.212 -10.053 -3.983 1.00 90.44 112 MET A N 1
ATOM 796 C CA . MET A 1 112 ? -1.826 -9.875 -4.417 1.00 90.44 112 MET A CA 1
ATOM 797 C C . MET A 1 112 ? -1.373 -10.954 -5.417 1.00 90.44 112 MET A C 1
ATOM 799 O O . MET A 1 112 ? -0.901 -10.573 -6.491 1.00 90.44 112 MET A O 1
ATOM 803 N N . PRO A 1 113 ? -1.539 -12.268 -5.148 1.00 90.31 113 PRO A N 1
ATOM 804 C CA . PRO A 1 113 ? -1.187 -13.302 -6.120 1.00 90.31 113 PRO A CA 1
ATOM 805 C C . PRO A 1 113 ? -2.000 -13.194 -7.410 1.00 90.31 113 PRO A C 1
ATOM 807 O O . PRO A 1 113 ? -1.417 -13.258 -8.490 1.00 90.31 113 PRO A O 1
ATOM 810 N N . ALA A 1 114 ? -3.312 -12.933 -7.313 1.00 91.25 114 ALA A N 1
ATOM 811 C CA . ALA A 1 114 ? -4.173 -12.782 -8.484 1.00 91.25 114 ALA A CA 1
ATOM 812 C C . ALA A 1 114 ? -3.711 -11.635 -9.395 1.00 91.25 114 ALA A C 1
ATOM 814 O O . ALA A 1 114 ? -3.618 -11.814 -10.607 1.00 91.25 114 ALA A O 1
ATOM 815 N N . ASN A 1 115 ? -3.353 -10.483 -8.818 1.00 88.69 115 ASN A N 1
ATOM 816 C CA . ASN A 1 115 ? -2.849 -9.336 -9.577 1.00 88.69 115 ASN A CA 1
ATOM 817 C C . ASN A 1 115 ? -1.503 -9.617 -10.269 1.00 88.69 115 ASN A C 1
ATOM 819 O O . ASN A 1 115 ? -1.165 -8.972 -11.256 1.00 88.69 115 ASN A O 1
ATOM 823 N N . MET A 1 116 ? -0.726 -10.572 -9.758 1.00 83.31 116 MET A N 1
ATOM 824 C CA . MET A 1 116 ? 0.582 -10.951 -10.300 1.00 83.31 116 MET A CA 1
ATOM 825 C C . MET A 1 116 ? 0.537 -12.207 -11.180 1.00 83.31 116 MET A C 1
ATOM 827 O O . MET A 1 116 ? 1.587 -12.669 -11.621 1.00 83.31 116 MET A O 1
ATOM 831 N N . GLY A 1 117 ? -0.648 -12.777 -11.427 1.00 86.44 117 GLY A N 1
ATOM 832 C CA . GLY A 1 117 ? -0.796 -14.029 -12.176 1.00 86.44 117 GLY A CA 1
ATOM 833 C C . GLY A 1 117 ? -0.222 -15.256 -11.458 1.00 86.44 117 GLY A C 1
ATOM 834 O O . GLY A 1 117 ? 0.059 -16.266 -12.099 1.00 86.44 117 GLY A O 1
ATOM 835 N N . MET A 1 118 ? -0.031 -15.170 -10.141 1.00 85.88 118 MET A N 1
ATOM 836 C CA . MET A 1 118 ? 0.428 -16.271 -9.297 1.00 85.88 118 MET A CA 1
ATOM 837 C C . MET A 1 118 ? -0.772 -17.067 -8.759 1.00 85.88 118 MET A C 1
ATOM 839 O O . MET A 1 118 ? -1.865 -16.507 -8.616 1.00 85.88 118 MET A O 1
ATOM 843 N N . PRO A 1 119 ? -0.597 -18.355 -8.412 1.00 90.19 119 PRO A N 1
ATOM 844 C CA . PRO A 1 119 ? -1.660 -19.138 -7.796 1.00 90.19 119 PRO A CA 1
ATOM 845 C C . PRO A 1 119 ? -2.156 -18.503 -6.487 1.00 90.19 119 PRO A C 1
ATOM 847 O O . PRO A 1 119 ? -1.374 -18.102 -5.622 1.00 90.19 119 PRO A O 1
ATOM 850 N N . VAL A 1 120 ? -3.478 -18.402 -6.347 1.00 94.38 120 VAL A N 1
ATOM 851 C CA . VAL A 1 120 ? -4.137 -17.882 -5.141 1.00 94.38 120 VAL A CA 1
ATOM 852 C C . VAL A 1 120 ? -4.243 -18.970 -4.072 1.00 94.38 120 VAL A C 1
ATOM 854 O O . VAL A 1 120 ? -4.345 -20.152 -4.390 1.00 94.38 120 VAL A O 1
ATOM 857 N N . PHE A 1 121 ? -4.256 -18.569 -2.800 1.00 94.19 121 PHE A N 1
ATOM 858 C CA . PHE A 1 121 ? -4.337 -19.460 -1.632 1.00 94.19 121 PHE A CA 1
ATOM 859 C C . PHE A 1 121 ? -3.181 -20.463 -1.494 1.00 94.19 121 PHE A C 1
ATOM 861 O O . PHE A 1 121 ? -3.323 -21.489 -0.828 1.00 94.19 121 PHE A O 1
ATOM 868 N N . GLU A 1 122 ? -2.013 -20.149 -2.057 1.00 92.50 122 GLU A N 1
ATOM 869 C CA . GLU A 1 122 ? -0.805 -20.945 -1.851 1.00 92.50 122 GLU A CA 1
ATOM 870 C C . GLU A 1 122 ? -0.073 -20.616 -0.546 1.00 92.50 122 GLU A C 1
ATOM 872 O O . GLU A 1 122 ? 0.127 -19.459 -0.161 1.00 92.50 122 GLU A O 1
ATOM 877 N N . TRP A 1 123 ? 0.403 -21.671 0.111 1.00 91.44 123 TRP A N 1
ATOM 878 C CA . TRP A 1 123 ? 1.261 -21.573 1.283 1.00 91.44 123 TRP A CA 1
ATOM 879 C C . TRP A 1 123 ? 2.733 -21.733 0.891 1.00 91.44 123 TRP A C 1
ATOM 881 O O . TRP A 1 123 ? 3.156 -22.807 0.471 1.00 91.44 123 TRP A O 1
ATOM 891 N N . ASN A 1 124 ? 3.525 -20.675 1.055 1.00 87.00 124 ASN A N 1
ATOM 892 C CA . ASN A 1 124 ? 4.952 -20.630 0.741 1.00 87.00 124 ASN A CA 1
ATOM 893 C C . ASN A 1 124 ? 5.690 -19.673 1.700 1.00 87.00 124 ASN A C 1
ATOM 895 O O . ASN A 1 124 ? 5.095 -19.097 2.616 1.00 87.00 124 ASN A O 1
ATOM 899 N N . ASP A 1 125 ? 6.996 -19.491 1.510 1.00 85.19 125 ASP A N 1
ATOM 900 C CA . ASP A 1 125 ? 7.830 -18.639 2.375 1.00 85.19 125 ASP A CA 1
ATOM 901 C C . ASP A 1 125 ? 7.371 -17.169 2.382 1.00 85.19 125 ASP A C 1
ATOM 903 O O . ASP A 1 125 ? 7.455 -16.466 3.393 1.00 85.19 125 ASP A O 1
ATOM 907 N N . VAL A 1 126 ? 6.816 -16.695 1.266 1.00 83.00 126 VAL A N 1
ATOM 908 C CA . VAL A 1 126 ? 6.317 -15.323 1.119 1.00 83.00 126 VAL A CA 1
ATOM 909 C C . VAL A 1 126 ? 4.989 -15.154 1.860 1.00 83.00 126 VAL A C 1
ATOM 911 O O . VAL A 1 126 ? 4.810 -14.212 2.638 1.00 83.00 126 VAL A O 1
ATOM 914 N N . THR A 1 127 ? 4.048 -16.082 1.671 1.00 88.94 127 THR A N 1
ATOM 915 C CA . THR A 1 127 ? 2.731 -16.009 2.318 1.00 88.94 127 THR A CA 1
ATOM 916 C C . THR A 1 127 ? 2.820 -16.273 3.822 1.00 88.94 127 THR A C 1
ATOM 918 O O . THR A 1 127 ? 2.175 -15.561 4.594 1.00 88.94 127 THR A O 1
ATOM 921 N N . SER A 1 128 ? 3.700 -17.172 4.267 1.00 89.06 128 SER A N 1
ATOM 922 C CA . SER A 1 128 ? 3.952 -17.429 5.692 1.00 89.06 128 SER A CA 1
ATOM 923 C C . SER A 1 128 ? 4.677 -16.276 6.403 1.00 89.06 128 SER A C 1
ATOM 925 O O . SER A 1 128 ? 4.272 -15.881 7.497 1.00 89.06 128 SER A O 1
ATOM 927 N N . SER A 1 129 ? 5.695 -15.663 5.788 1.00 87.25 129 SER A N 1
ATOM 928 C CA . SER A 1 129 ? 6.367 -14.491 6.374 1.00 87.25 129 SER A CA 1
ATOM 929 C C . SER A 1 129 ? 5.452 -13.261 6.430 1.00 87.25 129 SER A C 1
ATOM 931 O O . SER A 1 129 ? 5.459 -12.519 7.418 1.00 87.25 129 SER A O 1
ATOM 933 N N . SER A 1 130 ? 4.602 -13.065 5.417 1.00 91.25 130 SER A N 1
ATOM 934 C CA . SER A 1 130 ? 3.632 -11.963 5.403 1.00 91.25 130 SER A CA 1
ATOM 935 C C . SER A 1 130 ? 2.521 -12.115 6.450 1.00 91.25 130 SER A C 1
ATOM 937 O O . SER A 1 130 ? 2.026 -11.093 6.935 1.00 91.25 130 SER A O 1
ATOM 939 N N . LEU A 1 131 ? 2.172 -13.342 6.870 1.00 93.62 131 LEU A N 1
ATOM 940 C CA . LEU A 1 131 ? 1.240 -13.577 7.983 1.00 93.62 131 LEU A CA 1
ATOM 941 C C . LEU A 1 131 ? 1.744 -12.899 9.261 1.00 93.62 131 LEU A C 1
ATOM 943 O O . LEU A 1 131 ? 0.985 -12.193 9.923 1.00 93.62 131 LEU A O 1
ATOM 947 N N . GLY A 1 132 ? 3.039 -13.036 9.566 1.00 91.06 132 GLY A N 1
ATOM 948 C CA . GLY A 1 132 ? 3.664 -12.375 10.714 1.00 91.06 132 GLY A CA 1
ATOM 949 C C . GLY A 1 132 ? 3.459 -10.858 10.698 1.00 91.06 132 GLY A C 1
ATOM 950 O O . GLY A 1 132 ? 3.037 -10.279 11.700 1.00 91.06 132 GLY A O 1
ATOM 951 N N . GLY A 1 133 ? 3.655 -10.223 9.539 1.00 91.44 133 GLY A N 1
ATOM 952 C CA . GLY A 1 133 ? 3.404 -8.792 9.358 1.00 91.44 133 GLY A CA 1
ATOM 953 C C . GLY A 1 133 ? 1.944 -8.401 9.619 1.00 91.44 133 GLY A C 1
ATOM 954 O O . GLY A 1 133 ? 1.677 -7.433 10.334 1.00 91.44 133 GLY A O 1
ATOM 955 N N . HIS A 1 134 ? 0.985 -9.165 9.098 1.00 95.88 134 HIS A N 1
ATOM 956 C CA . HIS A 1 134 ? -0.441 -8.876 9.284 1.00 95.88 134 HIS A CA 1
ATOM 957 C C . HIS A 1 134 ? -0.917 -9.108 10.726 1.00 95.88 134 HIS A C 1
ATOM 959 O O . HIS A 1 134 ? -1.779 -8.379 11.218 1.00 95.88 134 HIS A O 1
ATOM 965 N N . LEU A 1 135 ? -0.329 -10.069 11.44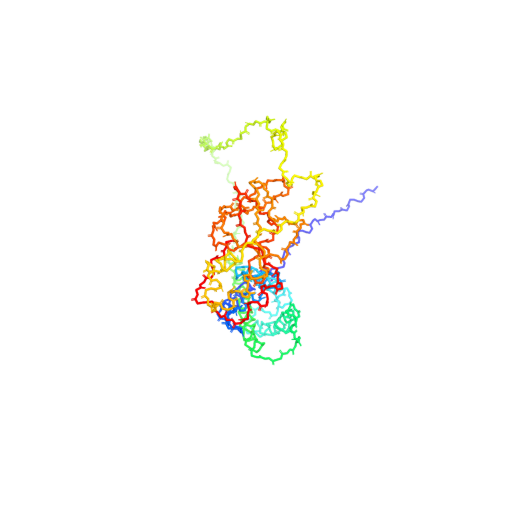3 1.00 96.00 135 LEU A N 1
ATOM 966 C CA . LEU A 1 135 ? -0.581 -10.249 12.875 1.00 96.00 135 LEU A CA 1
ATOM 967 C C . LEU A 1 135 ? -0.016 -9.081 13.697 1.00 96.00 135 LEU A C 1
ATOM 969 O O . LEU A 1 135 ? -0.660 -8.630 14.645 1.00 96.00 135 LEU A O 1
ATOM 973 N N . VAL A 1 136 ? 1.150 -8.543 13.321 1.00 94.62 136 VAL A N 1
ATOM 974 C CA . VAL A 1 136 ? 1.696 -7.319 13.933 1.00 94.62 136 VAL A CA 1
ATOM 975 C C . VAL A 1 136 ? 0.781 -6.124 13.662 1.00 94.62 136 VAL A C 1
ATOM 977 O O . VAL A 1 136 ? 0.431 -5.422 14.610 1.00 94.62 136 VAL A O 1
ATOM 980 N N . PHE A 1 137 ? 0.329 -5.935 12.417 1.00 96.50 137 PHE A N 1
ATOM 981 C CA . PHE A 1 137 ? -0.681 -4.928 12.066 1.00 96.50 137 PHE A CA 1
ATOM 982 C C . PHE A 1 137 ? -1.918 -5.048 12.957 1.00 96.50 137 PHE A C 1
ATOM 984 O O . PHE A 1 137 ? -2.311 -4.078 13.601 1.00 96.50 137 PHE A O 1
ATOM 991 N N . GLY A 1 138 ? -2.491 -6.251 13.041 1.00 96.69 138 GLY A N 1
ATOM 992 C CA . GLY A 1 138 ? -3.691 -6.525 13.819 1.00 96.69 138 GLY A CA 1
ATOM 993 C C . GLY A 1 138 ? -3.520 -6.221 15.306 1.00 96.69 138 GLY A C 1
ATOM 994 O O . GLY A 1 138 ? -4.353 -5.542 15.906 1.00 96.69 138 GLY A O 1
ATOM 995 N N . ARG A 1 139 ? -2.405 -6.660 15.903 1.00 96.88 139 ARG A N 1
ATOM 996 C CA . ARG A 1 139 ? -2.072 -6.367 17.304 1.00 96.88 139 ARG A CA 1
ATOM 997 C C . ARG A 1 139 ? -1.938 -4.865 17.552 1.00 96.88 139 ARG A C 1
ATOM 999 O O . ARG A 1 139 ? -2.488 -4.379 18.538 1.00 96.88 139 ARG A O 1
ATOM 1006 N N . LEU A 1 140 ? -1.207 -4.151 16.693 1.00 96.19 140 LEU A N 1
ATOM 1007 C CA . LEU A 1 140 ? -0.994 -2.708 16.827 1.00 96.19 140 LEU A CA 1
ATOM 1008 C C . LEU A 1 140 ? -2.308 -1.941 16.666 1.00 96.19 140 LEU A C 1
ATOM 1010 O O . LEU A 1 140 ? -2.631 -1.128 17.524 1.00 96.19 140 LEU A O 1
ATOM 1014 N N . ALA A 1 141 ? -3.105 -2.256 15.643 1.00 96.12 141 ALA A N 1
ATOM 1015 C CA . ALA A 1 141 ? -4.407 -1.631 15.432 1.00 96.12 141 ALA A CA 1
ATOM 1016 C C . ALA A 1 141 ? -5.344 -1.859 16.634 1.00 96.12 141 ALA A C 1
ATOM 1018 O O . ALA A 1 141 ? -5.899 -0.905 17.176 1.00 96.12 141 ALA A O 1
ATOM 1019 N N . GLY A 1 142 ? -5.460 -3.099 17.120 1.00 95.88 142 GLY A N 1
ATOM 1020 C CA . GLY A 1 142 ? -6.276 -3.413 18.295 1.00 95.88 142 GLY A CA 1
ATOM 1021 C C . GLY A 1 142 ? -5.811 -2.684 19.562 1.00 95.88 142 GLY A C 1
ATOM 1022 O O . GLY A 1 142 ? -6.616 -2.065 20.260 1.00 95.88 142 GLY A O 1
ATOM 1023 N N . ALA A 1 143 ? -4.505 -2.703 19.848 1.00 97.00 143 ALA A N 1
ATOM 1024 C CA . ALA A 1 143 ? -3.943 -2.033 21.019 1.00 97.00 143 ALA A CA 1
ATOM 1025 C C . ALA A 1 143 ? -4.121 -0.510 20.956 1.00 97.00 143 ALA A C 1
ATOM 1027 O O . ALA A 1 143 ? -4.594 0.093 21.920 1.00 97.00 143 ALA A O 1
ATOM 1028 N N . THR A 1 144 ? -3.795 0.112 19.819 1.00 96.31 144 THR A N 1
ATOM 1029 C CA . THR A 1 144 ? -3.965 1.554 19.615 1.00 96.31 144 THR A CA 1
ATOM 1030 C C . THR A 1 144 ? -5.427 1.956 19.738 1.00 96.31 144 THR A C 1
ATOM 1032 O O . THR A 1 144 ? -5.717 2.925 20.433 1.00 96.31 144 THR A O 1
ATOM 1035 N N . PHE A 1 145 ? -6.357 1.200 19.146 1.00 96.50 145 PHE A N 1
ATOM 1036 C CA . PHE A 1 145 ? -7.786 1.482 19.269 1.00 96.50 145 PHE A CA 1
ATOM 1037 C C . PHE A 1 145 ? -8.232 1.502 20.736 1.00 96.50 145 PHE A C 1
ATOM 1039 O O . PHE A 1 145 ? -8.850 2.469 21.179 1.00 96.50 145 PHE A O 1
ATOM 1046 N N . ALA A 1 146 ? -7.872 0.473 21.512 1.00 95.62 146 ALA A N 1
ATOM 1047 C CA . ALA A 1 146 ? -8.236 0.392 22.924 1.00 95.62 146 ALA A CA 1
ATOM 1048 C C . ALA A 1 146 ? -7.601 1.508 23.762 1.00 95.62 146 ALA A C 1
ATOM 1050 O O . ALA A 1 146 ? -8.231 2.002 24.696 1.00 95.62 146 ALA A O 1
ATOM 1051 N N . LEU A 1 147 ? -6.360 1.902 23.466 1.00 95.19 147 LEU A N 1
ATOM 1052 C CA . LEU A 1 147 ? -5.693 3.006 24.160 1.00 95.19 147 LEU A CA 1
ATOM 1053 C C . LEU A 1 147 ? -6.384 4.341 23.864 1.00 95.19 147 LEU A C 1
ATOM 1055 O O . LEU A 1 147 ? -6.696 5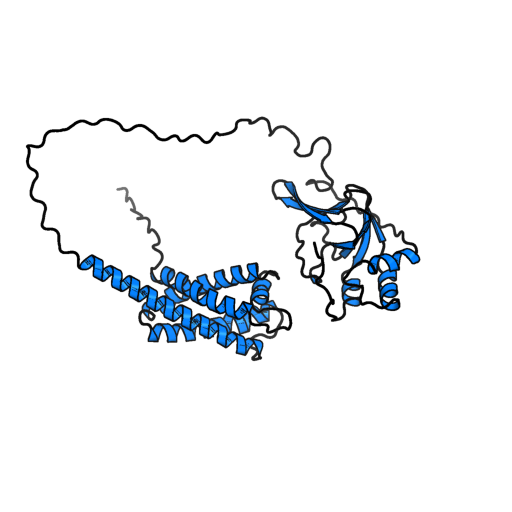.081 24.795 1.00 95.19 147 LEU A O 1
ATOM 1059 N N . VAL A 1 148 ? -6.695 4.616 22.594 1.00 92.81 148 VAL A N 1
ATOM 1060 C CA . VAL A 1 148 ? -7.438 5.820 22.194 1.00 92.81 148 VAL A CA 1
ATOM 1061 C C . VAL A 1 148 ? -8.809 5.846 22.872 1.00 92.81 148 VAL A C 1
ATOM 1063 O O . VAL A 1 148 ? -9.155 6.844 23.503 1.00 92.81 148 VAL A O 1
ATOM 1066 N N 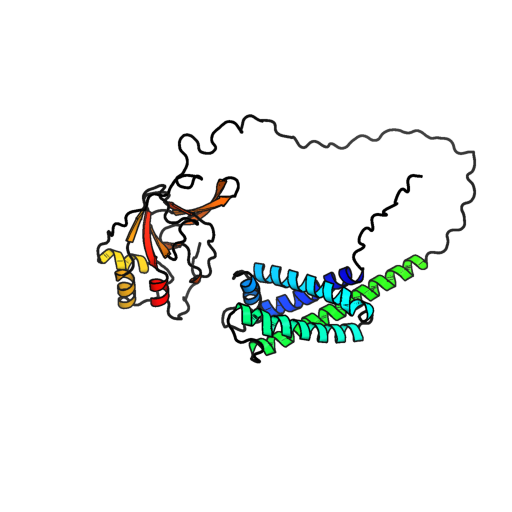. ALA A 1 149 ? -9.542 4.731 22.845 1.00 88.94 149 ALA A N 1
ATOM 1067 C CA . ALA A 1 149 ? -10.844 4.602 23.493 1.00 88.94 149 ALA A CA 1
ATOM 1068 C C . ALA A 1 149 ? -10.792 4.882 25.008 1.00 88.94 149 ALA A C 1
ATOM 1070 O O . ALA A 1 149 ? -11.608 5.641 25.530 1.00 88.94 149 ALA A O 1
ATOM 1071 N N . GLN A 1 150 ? -9.794 4.336 25.712 1.00 89.19 150 GLN A N 1
ATOM 1072 C CA . GLN A 1 150 ? -9.597 4.571 27.147 1.00 89.19 150 GLN A CA 1
ATOM 1073 C C . GLN A 1 150 ? -9.251 6.034 27.455 1.00 89.19 150 GLN A C 1
ATOM 1075 O O . GLN A 1 150 ? -9.790 6.611 28.398 1.00 89.19 150 GLN A O 1
ATOM 1080 N N . THR A 1 151 ? -8.379 6.660 26.656 1.00 88.12 151 THR A N 1
ATOM 1081 C CA . THR A 1 151 ? -8.030 8.079 26.847 1.00 88.12 151 THR A CA 1
ATOM 1082 C C . THR A 1 151 ? -9.213 9.010 26.585 1.00 88.12 151 THR A C 1
ATOM 1084 O O . THR A 1 151 ? -9.405 9.967 27.334 1.00 88.12 151 THR A O 1
ATOM 1087 N N . ALA A 1 152 ? -10.042 8.700 25.584 1.00 81.75 152 ALA A N 1
ATOM 1088 C CA . ALA A 1 152 ? -11.253 9.453 25.282 1.00 81.75 152 ALA A CA 1
ATOM 1089 C C . ALA A 1 152 ? -12.307 9.306 26.393 1.00 81.75 152 ALA A C 1
ATOM 1091 O O . ALA A 1 152 ? -12.863 10.309 26.835 1.00 81.75 152 ALA A O 1
ATOM 1092 N N . GLY A 1 153 ? -12.518 8.088 26.907 1.00 67.00 153 GLY A N 1
ATOM 1093 C CA . GLY A 1 153 ? -13.434 7.832 28.026 1.00 67.00 153 GLY A CA 1
ATOM 1094 C C . GLY A 1 153 ? -13.018 8.532 29.326 1.00 67.00 153 GLY A C 1
ATOM 1095 O O . GLY A 1 153 ? -13.860 9.103 30.020 1.00 67.00 153 GLY A O 1
ATOM 1096 N N . ASN A 1 154 ? -11.713 8.583 29.614 1.00 60.41 154 ASN A N 1
ATOM 1097 C CA . ASN A 1 154 ? -11.173 9.280 30.787 1.00 60.41 154 ASN A CA 1
ATOM 1098 C C . ASN A 1 154 ? -11.297 10.815 30.697 1.00 60.41 154 ASN A C 1
ATOM 1100 O O . ASN A 1 154 ? -11.318 11.492 31.726 1.00 60.41 154 ASN A O 1
ATOM 1104 N N . GLY A 1 155 ? -11.370 11.382 29.487 1.00 56.56 155 GLY A N 1
ATOM 1105 C CA . GLY A 1 155 ? -11.551 12.822 29.273 1.00 56.56 155 GLY A CA 1
ATOM 1106 C C . GLY A 1 155 ? -12.949 13.311 29.661 1.00 56.56 155 GLY A C 1
ATOM 1107 O O . GLY A 1 155 ? -13.079 14.331 30.338 1.00 56.56 155 GLY A O 1
ATOM 1108 N N . THR A 1 156 ? -13.982 12.541 29.310 1.00 53.12 156 THR A N 1
ATOM 1109 C CA . THR A 1 156 ? -15.391 12.819 29.648 1.00 53.12 156 THR A CA 1
ATOM 1110 C C . THR A 1 156 ? -15.678 12.796 31.151 1.00 53.12 156 THR A C 1
ATOM 1112 O O . THR A 1 156 ? -16.487 13.583 31.641 1.00 53.12 156 THR A O 1
ATOM 1115 N N . ASP A 1 157 ? -14.976 11.953 31.911 1.00 50.94 157 ASP A N 1
ATOM 1116 C CA . ASP A 1 157 ? -15.140 11.869 33.369 1.00 50.94 157 ASP A CA 1
ATOM 1117 C C . ASP A 1 157 ? -14.523 13.077 34.099 1.00 50.94 157 ASP A C 1
ATOM 1119 O O . ASP A 1 157 ? -14.944 13.465 35.192 1.00 50.94 157 ASP A O 1
ATOM 1123 N N . ARG A 1 158 ? -13.532 13.725 33.473 1.00 48.47 158 ARG A N 1
ATOM 1124 C CA . ARG A 1 158 ? -12.831 14.886 34.035 1.00 48.47 158 ARG A CA 1
ATOM 1125 C C . ARG A 1 158 ? -13.623 16.182 33.862 1.00 48.47 158 ARG A C 1
ATOM 1127 O O . ARG A 1 158 ? -13.573 17.032 34.747 1.00 48.47 158 ARG A O 1
ATOM 1134 N N . THR A 1 159 ? -14.387 16.314 32.776 1.00 52.00 159 THR A N 1
ATOM 1135 C CA . THR A 1 159 ? -15.295 17.453 32.550 1.00 52.00 159 THR A CA 1
ATOM 1136 C C . THR A 1 159 ? -16.538 17.391 33.436 1.00 52.00 159 THR A C 1
ATOM 1138 O O . THR A 1 159 ? -17.029 18.429 33.861 1.00 52.00 159 THR A O 1
ATOM 1141 N N . ASN A 1 160 ? -17.005 16.189 33.793 1.00 48.78 160 ASN A N 1
ATOM 1142 C CA . ASN A 1 160 ? -18.172 16.007 34.665 1.00 48.78 160 ASN A CA 1
ATOM 1143 C C . ASN A 1 160 ? -17.870 16.201 36.166 1.00 48.78 160 ASN A C 1
ATOM 1145 O O . ASN A 1 160 ? -18.784 16.199 36.986 1.00 48.78 160 ASN A O 1
ATOM 1149 N N . ARG A 1 161 ? -16.592 16.370 36.541 1.00 49.19 161 ARG A N 1
ATOM 1150 C CA . ARG A 1 161 ? -16.158 16.638 37.924 1.00 49.19 161 ARG A CA 1
ATOM 1151 C C . ARG A 1 161 ? -15.906 18.129 38.205 1.00 49.19 161 ARG A C 1
ATOM 1153 O O . ARG A 1 161 ? -15.484 18.470 39.307 1.00 49.19 161 ARG A O 1
ATOM 1160 N N . MET A 1 162 ? -16.177 19.029 37.254 1.00 47.28 162 MET A N 1
ATOM 1161 C CA . MET A 1 162 ? -16.296 20.456 37.570 1.00 47.28 162 MET A CA 1
ATOM 1162 C C . MET A 1 162 ? -17.654 20.704 38.224 1.00 47.28 162 MET A C 1
ATOM 1164 O O . MET A 1 162 ? -18.706 20.513 37.625 1.00 47.28 162 MET A O 1
ATOM 1168 N N . THR A 1 163 ? -17.587 21.068 39.499 1.00 48.88 163 THR A N 1
ATOM 1169 C CA . THR A 1 163 ? -18.673 21.455 40.400 1.00 48.88 163 THR A CA 1
ATOM 1170 C C . THR A 1 163 ? -19.728 22.332 39.706 1.00 48.88 163 THR A C 1
ATOM 1172 O O . THR A 1 163 ? -19.346 23.221 38.941 1.00 48.88 163 THR A O 1
ATOM 1175 N N . PRO A 1 164 ? -21.037 22.172 40.003 1.00 45.78 164 PRO A N 1
ATOM 1176 C CA . PRO A 1 164 ? -22.047 23.115 39.538 1.00 45.78 164 PRO A CA 1
ATOM 1177 C C . PRO A 1 164 ? -21.690 24.510 40.047 1.00 45.78 164 PRO A C 1
ATOM 1179 O O . PRO A 1 164 ? -21.525 24.720 41.251 1.00 45.78 164 PRO A O 1
ATOM 1182 N N . THR A 1 165 ? -21.547 25.464 39.134 1.00 51.03 165 THR A N 1
ATOM 1183 C CA . THR A 1 165 ? -21.476 26.882 39.480 1.00 51.03 165 THR A CA 1
ATOM 1184 C C . THR A 1 165 ? -22.808 27.254 40.147 1.00 51.03 165 THR A C 1
ATOM 1186 O O . THR A 1 165 ? -23.859 26.905 39.602 1.00 51.03 165 THR A O 1
ATOM 1189 N N . PRO A 1 166 ? -22.822 27.902 41.327 1.00 45.75 166 PRO A N 1
ATOM 1190 C CA . PRO A 1 166 ? -24.074 28.338 41.936 1.00 45.75 166 PRO A CA 1
ATOM 1191 C C . PRO A 1 166 ? -24.764 29.364 41.019 1.00 45.75 166 PRO A C 1
ATOM 1193 O O . PRO A 1 166 ? -24.077 30.070 40.273 1.00 45.75 166 PRO A O 1
ATOM 1196 N N . PRO A 1 167 ? -26.108 29.443 41.031 1.00 46.22 167 PRO A N 1
ATOM 1197 C CA . PRO A 1 167 ? -26.838 30.338 40.144 1.00 46.22 167 PRO A CA 1
ATOM 1198 C C . PRO A 1 167 ? -26.434 31.794 40.387 1.00 46.22 167 PRO A C 1
ATOM 1200 O O . PRO A 1 167 ? -26.241 32.223 41.526 1.00 46.22 167 PRO A O 1
ATOM 1203 N N . ALA A 1 168 ? -26.300 32.530 39.285 1.00 43.34 168 ALA A N 1
ATOM 1204 C CA . ALA A 1 168 ? -25.894 33.924 39.255 1.00 43.34 168 ALA A CA 1
ATOM 1205 C C . ALA A 1 168 ? -26.757 34.792 40.185 1.00 43.34 168 ALA A C 1
ATOM 1207 O O . ALA A 1 168 ? -27.981 34.840 40.060 1.00 43.34 168 ALA A O 1
ATOM 1208 N N . SER A 1 169 ? -26.101 35.513 41.093 1.00 47.28 169 SER A N 1
ATOM 1209 C CA . SER A 1 169 ? -26.679 36.664 41.776 1.00 47.28 169 SER A CA 1
ATOM 1210 C C . SER A 1 169 ? -26.970 37.774 40.761 1.00 47.28 169 SER A C 1
ATOM 1212 O O . SER A 1 169 ? -26.156 38.054 39.881 1.00 47.28 169 SER A O 1
ATOM 1214 N N . THR A 1 170 ? -28.142 38.389 40.896 1.00 48.31 170 THR A N 1
ATOM 1215 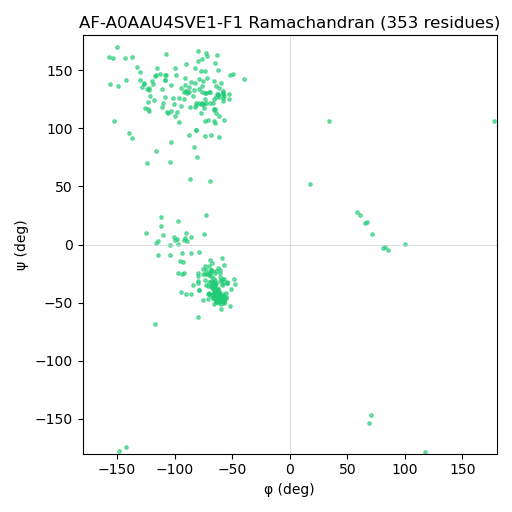C CA . THR A 1 170 ? -28.662 39.519 40.110 1.00 48.31 170 THR A CA 1
ATOM 1216 C C . THR A 1 170 ? -27.670 40.687 39.967 1.00 48.31 170 THR A C 1
ATOM 1218 O O . THR A 1 170 ? -26.943 40.954 40.925 1.00 48.31 170 THR A O 1
ATOM 1221 N N . PRO A 1 171 ? -27.659 41.432 38.839 1.00 44.44 171 PRO A N 1
ATOM 1222 C CA . PRO A 1 171 ? -26.756 42.567 38.659 1.00 44.44 171 PRO A CA 1
ATOM 1223 C C . PRO A 1 171 ? -27.197 43.801 39.459 1.00 44.44 171 PRO A C 1
ATOM 1225 O O . PRO A 1 171 ? -28.382 44.127 39.525 1.00 44.44 171 PRO A O 1
ATOM 1228 N N . ASP A 1 172 ? -26.208 44.495 40.016 1.00 47.66 172 ASP A N 1
ATOM 1229 C CA . ASP A 1 172 ? -26.285 45.813 40.652 1.00 47.66 172 ASP A CA 1
ATOM 1230 C C . ASP A 1 172 ? -26.549 46.928 39.600 1.00 47.66 172 ASP A C 1
ATOM 1232 O O . ASP A 1 172 ? -25.842 46.961 38.587 1.00 47.66 172 ASP A O 1
ATOM 1236 N N . PRO A 1 173 ? -27.518 47.854 39.782 1.00 42.56 173 PRO A N 1
ATOM 1237 C CA . PRO A 1 173 ? -27.845 48.901 38.800 1.00 42.56 173 PRO A CA 1
ATOM 1238 C C . PRO A 1 173 ? -26.842 50.071 38.696 1.00 42.56 173 PRO A C 1
ATOM 1240 O O . PRO A 1 173 ? -27.159 51.078 38.063 1.00 42.56 173 PRO A O 1
ATOM 1243 N N . GLY A 1 174 ? -25.668 50.004 39.332 1.00 52.44 174 GLY A N 1
ATOM 1244 C CA . GLY A 1 174 ? -24.855 51.192 39.634 1.00 52.44 174 GLY A CA 1
ATOM 1245 C C . GLY A 1 174 ? -23.530 51.407 38.889 1.00 52.44 174 GLY A C 1
ATOM 1246 O O . GLY A 1 174 ? -22.786 52.304 39.284 1.00 52.44 174 GLY A O 1
ATOM 1247 N N . ALA A 1 175 ? -23.167 50.632 37.861 1.00 40.31 175 ALA A N 1
ATOM 1248 C CA . ALA A 1 175 ? -21.823 50.735 37.266 1.00 40.31 175 ALA A CA 1
ATOM 1249 C C . ALA A 1 175 ? -21.742 51.729 36.075 1.00 40.31 175 ALA A C 1
ATOM 1251 O O . ALA A 1 175 ? -22.477 51.574 35.097 1.00 40.31 175 ALA A O 1
ATOM 1252 N N . PRO A 1 176 ? -20.840 52.733 36.103 1.00 41.81 176 PRO A N 1
ATOM 1253 C CA . PRO A 1 176 ? -20.744 53.755 35.062 1.00 41.81 176 PRO A CA 1
ATOM 1254 C C . PRO A 1 176 ? -20.066 53.243 33.780 1.00 41.81 176 PRO A C 1
ATOM 1256 O O . PRO A 1 176 ? -19.018 52.596 33.815 1.00 41.81 176 PRO A O 1
ATOM 1259 N N . LEU A 1 177 ? -20.646 53.607 32.633 1.00 42.06 177 LEU A N 1
ATOM 1260 C CA . LEU A 1 177 ? -20.109 53.357 31.294 1.00 42.06 177 LEU A CA 1
ATOM 1261 C C . LEU A 1 177 ? -18.812 54.153 31.083 1.00 42.06 177 LEU A C 1
ATOM 1263 O O . LEU A 1 177 ? -18.831 55.385 31.053 1.00 42.06 177 LEU A O 1
ATOM 1267 N N . ARG A 1 178 ? -17.683 53.458 30.898 1.00 39.03 178 ARG A N 1
ATOM 1268 C CA . ARG A 1 178 ? -16.422 54.068 30.457 1.00 39.03 178 ARG A CA 1
ATOM 1269 C C . ARG A 1 178 ? -16.126 53.724 28.999 1.00 39.03 178 ARG A C 1
ATOM 1271 O O . ARG A 1 178 ? -15.866 52.575 28.671 1.00 39.03 178 ARG A O 1
ATOM 1278 N N . GLY A 1 179 ? -16.173 54.782 28.189 1.00 36.78 179 GLY A N 1
ATOM 1279 C CA . GLY A 1 179 ? -15.313 55.113 27.049 1.00 36.78 179 GLY A CA 1
ATOM 1280 C C . GLY A 1 179 ? -14.770 53.981 26.184 1.00 36.78 179 GLY A C 1
ATOM 1281 O O . GLY A 1 179 ? -13.794 53.329 26.535 1.00 36.78 179 GLY A O 1
ATOM 1282 N N . THR A 1 180 ? -15.335 53.864 24.988 1.00 39.31 180 THR A N 1
ATOM 1283 C CA . THR A 1 180 ? -14.691 53.270 23.816 1.00 39.31 180 THR A CA 1
ATOM 1284 C C . THR A 1 180 ? -13.673 54.249 23.227 1.00 39.31 180 THR A C 1
ATOM 1286 O O . THR A 1 180 ? -14.061 55.335 22.798 1.00 39.31 180 THR A O 1
ATOM 1289 N N . GLU A 1 181 ? -12.408 53.840 23.138 1.00 42.00 181 GLU A N 1
ATOM 1290 C CA . GLU A 1 181 ? -11.448 54.378 22.167 1.00 42.00 181 GLU A CA 1
ATOM 1291 C C . GLU A 1 181 ? -11.003 53.257 21.209 1.00 42.00 181 GLU A C 1
ATOM 1293 O O . GLU A 1 181 ? -10.925 52.098 21.630 1.00 42.00 181 GLU A O 1
ATOM 1298 N N . PRO A 1 182 ? -10.746 53.563 19.923 1.00 41.12 182 PRO A N 1
ATOM 1299 C CA . PRO A 1 182 ? -10.490 52.560 18.900 1.00 41.12 182 PRO A CA 1
ATOM 1300 C C . PRO A 1 182 ? -8.993 52.262 18.764 1.00 41.12 182 PRO A C 1
ATOM 1302 O O . PRO A 1 182 ? -8.174 53.167 18.615 1.00 41.12 182 PRO A O 1
ATOM 1305 N N . LEU A 1 183 ? -8.642 50.975 18.755 1.00 39.19 183 LEU A N 1
ATOM 1306 C CA . LEU A 1 183 ? -7.299 50.516 18.413 1.00 39.19 183 LEU A CA 1
ATOM 1307 C C . LEU A 1 183 ? -7.170 50.305 16.899 1.00 39.19 183 LEU A C 1
ATOM 1309 O O . LEU A 1 183 ? -8.023 49.703 16.249 1.00 39.19 183 LEU A O 1
ATOM 1313 N N . LEU A 1 184 ? -6.082 50.879 16.391 1.00 36.69 184 LEU A N 1
ATOM 1314 C CA . LEU A 1 184 ? -5.651 51.027 15.007 1.00 36.69 184 LEU A CA 1
ATOM 1315 C C . LEU A 1 184 ? -5.347 49.684 14.320 1.00 36.69 184 LEU A C 1
ATOM 1317 O O . LEU A 1 184 ? -5.022 48.694 14.971 1.00 36.69 184 LEU A O 1
ATOM 1321 N N . GLY A 1 185 ? -5.442 49.693 12.989 1.00 35.00 185 GLY A N 1
ATOM 1322 C CA . GLY A 1 185 ? -5.482 48.518 12.128 1.00 35.00 185 GLY A CA 1
ATOM 1323 C C . GLY A 1 185 ? -4.145 47.840 11.814 1.00 35.00 185 GLY A C 1
ATOM 1324 O O . GLY A 1 185 ? -3.061 48.389 12.003 1.00 35.00 185 GLY A O 1
ATOM 1325 N N . ALA A 1 186 ? -4.281 46.630 11.270 1.00 35.84 186 ALA A N 1
ATOM 1326 C CA . ALA A 1 186 ? -3.244 45.855 10.598 1.00 35.84 186 ALA A CA 1
ATOM 1327 C C . ALA A 1 186 ? -3.594 45.744 9.093 1.00 35.84 186 ALA A C 1
ATOM 1329 O O . ALA A 1 186 ? -4.784 45.734 8.772 1.00 35.84 186 ALA A O 1
ATOM 1330 N N . PRO A 1 187 ? -2.609 45.704 8.176 1.00 42.25 187 PRO A N 1
ATOM 1331 C CA . PRO A 1 187 ? -2.855 45.809 6.738 1.00 42.25 187 PRO A CA 1
ATOM 1332 C C . PRO A 1 187 ? -3.100 44.448 6.066 1.00 42.25 187 PRO A C 1
ATOM 1334 O O . PRO A 1 187 ? -2.283 43.537 6.193 1.00 42.25 187 PRO A O 1
ATOM 1337 N N . ASP A 1 188 ? -4.175 44.369 5.281 1.00 36.44 188 ASP A N 1
ATOM 1338 C CA . ASP A 1 188 ? -4.376 43.381 4.219 1.00 36.44 188 ASP A CA 1
ATOM 1339 C C . ASP A 1 188 ? -4.206 44.096 2.875 1.00 36.44 188 ASP A C 1
ATOM 1341 O O . ASP A 1 188 ? -5.016 44.951 2.536 1.00 36.44 188 ASP A O 1
ATOM 1345 N N . ASP A 1 189 ? -3.168 43.744 2.116 1.00 31.92 189 ASP A N 1
ATOM 1346 C CA . ASP A 1 189 ? -3.075 44.033 0.682 1.00 31.92 189 ASP A CA 1
ATOM 1347 C C . ASP A 1 189 ? -2.180 42.976 0.016 1.00 31.92 189 ASP A C 1
ATOM 1349 O O . ASP A 1 189 ? -0.955 42.979 0.155 1.00 31.92 189 ASP A O 1
ATOM 1353 N N . TYR A 1 190 ? -2.789 42.058 -0.737 1.00 33.25 190 TYR A N 1
ATOM 1354 C CA . TYR A 1 190 ? -2.106 41.302 -1.787 1.00 33.25 190 TYR A CA 1
ATOM 1355 C C . TYR A 1 190 ? -2.825 41.538 -3.117 1.00 33.25 190 TYR A C 1
ATOM 1357 O O . TYR A 1 190 ? -3.992 41.202 -3.309 1.00 33.25 190 TYR A O 1
ATOM 1365 N N . CYS A 1 191 ? -2.083 42.175 -4.020 1.00 27.98 191 CYS A N 1
ATOM 1366 C CA . CYS A 1 191 ? -2.505 42.706 -5.305 1.00 27.98 191 CYS A CA 1
ATOM 1367 C C . CYS A 1 191 ? -3.110 41.655 -6.250 1.00 27.98 191 CYS A C 1
ATOM 1369 O O . CYS A 1 191 ? -2.474 40.653 -6.582 1.00 27.98 191 CYS A O 1
ATOM 1371 N N . LEU A 1 192 ? -4.287 41.963 -6.800 1.00 34.34 192 LEU A N 1
ATOM 1372 C CA . LEU A 1 192 ? -4.820 41.344 -8.013 1.00 34.34 192 LEU A CA 1
ATOM 1373 C C . LEU A 1 192 ? -4.204 42.022 -9.245 1.00 34.34 192 LEU A C 1
ATOM 1375 O O . LEU A 1 192 ? -4.393 43.217 -9.471 1.00 34.34 192 LEU A O 1
ATOM 1379 N N . ALA A 1 193 ? -3.484 41.256 -10.062 1.00 33.31 193 ALA A N 1
ATOM 1380 C CA . ALA A 1 193 ? -2.965 41.728 -11.340 1.00 33.31 193 ALA A CA 1
ATOM 1381 C C . ALA A 1 193 ? -4.090 41.844 -12.386 1.00 33.31 193 ALA A C 1
ATOM 1383 O O . ALA A 1 193 ? -4.793 40.880 -12.688 1.00 33.31 193 ALA A O 1
ATOM 1384 N N . HIS A 1 194 ? -4.223 43.034 -12.971 1.00 33.97 194 HIS A N 1
ATOM 1385 C CA . HIS A 1 194 ? -4.956 43.287 -14.209 1.00 33.97 194 HIS A CA 1
ATOM 1386 C C . HIS A 1 194 ? -4.141 42.827 -15.427 1.00 33.97 194 HIS A C 1
ATOM 1388 O O . HIS A 1 194 ? -2.993 43.229 -15.593 1.00 33.97 194 HIS A O 1
ATOM 1394 N N . SER A 1 195 ? -4.765 42.073 -16.335 1.00 37.56 195 SER A N 1
ATOM 1395 C CA . SER A 1 195 ? -4.909 42.472 -17.750 1.00 37.56 195 SER A CA 1
ATOM 1396 C C . SER A 1 195 ? -5.620 41.377 -18.557 1.00 37.56 195 SER A C 1
ATOM 1398 O O . SER A 1 195 ? -5.054 40.354 -18.930 1.00 37.56 195 SER A O 1
ATOM 1400 N N . ALA A 1 196 ? -6.885 41.631 -18.897 1.00 40.03 196 ALA A N 1
ATOM 1401 C CA . ALA A 1 196 ? -7.721 40.810 -19.778 1.00 40.03 196 ALA A CA 1
ATOM 1402 C C . ALA A 1 196 ? -7.328 40.904 -21.276 1.00 40.03 196 ALA A C 1
ATOM 1404 O O . ALA A 1 196 ? -8.157 40.694 -22.155 1.00 40.03 196 ALA A O 1
ATOM 1405 N N . GLY A 1 197 ? -6.067 41.230 -21.583 1.00 40.38 197 GLY A N 1
ATOM 1406 C CA . GLY A 1 197 ? -5.555 41.376 -22.953 1.00 40.38 197 GLY A CA 1
ATOM 1407 C C . GLY A 1 197 ? -4.902 40.117 -23.535 1.00 40.38 197 GLY A C 1
ATOM 1408 O O . GLY A 1 197 ? -4.582 40.093 -24.717 1.00 40.38 197 GLY A O 1
ATOM 1409 N N . ALA A 1 198 ? -4.705 39.062 -22.738 1.00 42.19 198 ALA A N 1
ATOM 1410 C CA . ALA A 1 198 ? -3.946 37.873 -23.145 1.00 42.19 198 ALA A CA 1
ATOM 1411 C C . ALA A 1 198 ? -4.781 36.763 -23.825 1.00 42.19 198 ALA A C 1
ATOM 1413 O O . ALA A 1 198 ? -4.240 35.711 -24.151 1.00 42.19 198 ALA A O 1
ATOM 1414 N N . LEU A 1 199 ? -6.085 36.969 -24.043 1.00 43.38 199 LEU A N 1
ATOM 1415 C CA . LEU A 1 199 ? -7.000 35.929 -24.548 1.00 43.38 199 LEU A CA 1
ATOM 1416 C C . LEU A 1 199 ? -7.320 36.023 -26.052 1.00 43.38 199 LEU A C 1
ATOM 1418 O O . LEU A 1 199 ? -8.156 35.267 -26.536 1.00 43.38 199 LEU A O 1
ATOM 1422 N N . ALA A 1 200 ? -6.678 36.924 -26.802 1.00 45.53 200 ALA A N 1
ATOM 1423 C CA . ALA A 1 200 ? -7.040 37.201 -28.200 1.00 45.53 200 ALA A CA 1
ATOM 1424 C C . ALA A 1 200 ? -5.996 36.766 -29.253 1.00 45.53 200 ALA A C 1
ATOM 1426 O O . ALA A 1 200 ? -6.075 37.203 -30.398 1.00 45.53 200 ALA A O 1
ATOM 1427 N N . GLY A 1 201 ? -5.027 35.914 -28.902 1.00 51.38 201 GLY A N 1
ATOM 1428 C CA . GLY A 1 201 ? -4.073 35.335 -29.859 1.00 51.38 201 GLY A CA 1
ATOM 1429 C C . GLY A 1 201 ? -4.210 33.811 -29.957 1.00 51.38 201 GLY A C 1
ATOM 1430 O O . GLY A 1 201 ? -4.496 33.175 -28.941 1.00 51.38 201 GLY A O 1
ATOM 1431 N N . PRO A 1 202 ? -3.993 33.185 -31.133 1.00 51.31 202 PRO A N 1
ATOM 1432 C CA . PRO A 1 202 ? -3.809 31.740 -31.186 1.00 51.31 202 PRO A CA 1
ATOM 1433 C C . PRO A 1 202 ? -2.612 31.370 -30.301 1.00 51.31 202 PRO A C 1
ATOM 1435 O O . PRO A 1 202 ? -1.545 31.974 -30.414 1.00 51.31 202 PRO A O 1
ATOM 1438 N N . ALA A 1 203 ? -2.783 30.375 -29.426 1.00 56.88 203 ALA A N 1
ATOM 1439 C CA . ALA A 1 203 ? -1.800 30.002 -28.399 1.00 56.88 203 ALA A CA 1
ATOM 1440 C C . ALA A 1 203 ? -0.410 29.609 -28.951 1.00 56.88 203 ALA A C 1
ATOM 1442 O O . ALA A 1 203 ? 0.545 29.487 -28.189 1.00 56.88 203 ALA A O 1
ATOM 1443 N N . TRP A 1 204 ? -0.297 29.421 -30.268 1.00 55.31 204 TRP A N 1
ATOM 1444 C CA . TRP A 1 204 ? 0.824 28.774 -30.946 1.00 55.31 204 TRP A CA 1
ATOM 1445 C C . TRP A 1 204 ? 1.647 29.697 -31.859 1.00 55.31 204 TRP A C 1
ATOM 1447 O O . TRP A 1 204 ? 2.573 29.232 -32.515 1.00 55.31 204 TRP A O 1
ATOM 1457 N N . GLY A 1 205 ? 1.341 30.997 -31.928 1.00 59.53 205 GLY A N 1
ATOM 1458 C CA . GLY A 1 205 ? 2.006 31.903 -32.875 1.00 59.53 205 GLY A CA 1
ATOM 1459 C C . GLY A 1 205 ? 1.593 31.651 -34.335 1.00 59.53 205 GLY A C 1
ATOM 1460 O O . GLY A 1 205 ? 0.442 31.314 -34.602 1.00 59.53 205 GLY A O 1
ATOM 1461 N N . ALA A 1 206 ? 2.511 31.856 -35.291 1.00 51.38 206 ALA A N 1
ATOM 1462 C CA . ALA A 1 206 ? 2.218 31.863 -36.734 1.00 51.38 206 ALA A CA 1
ATOM 1463 C C . ALA A 1 206 ? 1.948 30.475 -37.358 1.00 51.38 206 ALA A C 1
ATOM 1465 O O . ALA A 1 206 ? 1.357 30.407 -38.435 1.00 51.38 206 ALA A O 1
ATOM 1466 N N . ALA A 1 207 ? 2.351 29.379 -36.705 1.00 52.94 207 ALA A N 1
ATOM 1467 C CA . ALA A 1 207 ? 2.056 28.017 -37.148 1.00 52.94 207 ALA A CA 1
ATOM 1468 C C . ALA A 1 207 ? 1.937 27.062 -35.943 1.00 52.94 207 ALA A C 1
ATOM 1470 O O . ALA A 1 207 ? 2.772 27.125 -35.041 1.00 52.94 207 ALA A O 1
ATOM 1471 N N . PRO A 1 208 ? 0.929 26.170 -35.909 1.00 56.22 208 PRO A N 1
ATOM 1472 C CA . PRO A 1 208 ? 0.758 25.227 -34.813 1.00 56.22 208 PRO A CA 1
ATOM 1473 C C . PRO A 1 208 ? 1.823 24.114 -34.844 1.00 56.22 208 PRO A C 1
ATOM 1475 O O . PRO A 1 208 ? 2.183 23.640 -35.930 1.00 56.22 208 PRO A O 1
ATOM 1478 N N . PRO A 1 209 ? 2.306 23.659 -33.671 1.00 62.31 209 PRO A N 1
ATOM 1479 C CA . PRO A 1 209 ? 3.291 22.588 -33.590 1.00 62.31 209 PRO A CA 1
ATOM 1480 C C . PRO A 1 209 ? 2.744 21.260 -34.153 1.00 62.31 209 PRO A C 1
ATOM 1482 O O . PRO A 1 209 ? 1.529 21.103 -34.318 1.00 62.31 209 PRO A O 1
ATOM 1485 N N . PRO A 1 210 ? 3.617 20.282 -34.464 1.00 60.50 210 PRO A N 1
ATOM 1486 C CA . PRO A 1 210 ? 3.223 19.007 -35.077 1.00 60.50 210 PRO A CA 1
ATOM 1487 C C . PRO A 1 210 ? 2.143 18.248 -34.292 1.00 60.50 210 PRO A C 1
ATOM 1489 O O . PRO A 1 210 ? 1.284 17.616 -34.893 1.00 60.50 210 PRO A O 1
ATOM 1492 N N . TRP A 1 211 ? 2.147 18.383 -32.966 1.00 56.09 211 TRP A N 1
ATOM 1493 C CA . TRP A 1 211 ? 1.249 17.717 -32.017 1.00 56.09 211 TRP A CA 1
ATOM 1494 C C . TRP A 1 211 ? -0.042 18.500 -31.698 1.00 56.09 211 TRP A C 1
ATOM 1496 O O . TRP A 1 211 ? -0.764 18.149 -30.765 1.00 56.09 211 TRP A O 1
ATOM 1506 N N . ALA A 1 212 ? -0.349 19.580 -32.425 1.00 57.59 212 ALA A N 1
ATOM 1507 C CA . ALA A 1 212 ? -1.554 20.369 -32.174 1.00 57.59 212 ALA A CA 1
ATOM 1508 C C . ALA A 1 212 ? -2.851 19.571 -32.465 1.00 57.59 212 ALA A C 1
ATOM 1510 O O . ALA A 1 212 ? -2.916 18.859 -33.474 1.00 57.59 212 ALA A O 1
ATOM 1511 N N . PRO A 1 213 ? -3.912 19.716 -31.644 1.00 43.38 213 PRO A N 1
ATOM 1512 C CA . PRO A 1 213 ? -5.162 18.979 -31.833 1.00 43.38 213 PRO A CA 1
ATOM 1513 C C . PRO A 1 213 ? -5.776 19.219 -33.223 1.00 43.38 213 PRO A C 1
ATOM 1515 O O . PRO A 1 213 ? -5.994 20.364 -33.615 1.00 43.38 213 PRO A O 1
ATOM 1518 N N . GLY A 1 214 ? -6.090 18.143 -33.957 1.00 44.97 214 GLY A N 1
ATOM 1519 C CA . GLY A 1 214 ? -6.820 18.203 -35.233 1.00 44.97 214 GLY A CA 1
ATOM 1520 C C . GLY A 1 214 ? -5.978 18.099 -36.511 1.00 44.97 214 GLY A C 1
ATOM 1521 O O . GLY A 1 214 ? -6.556 18.119 -37.599 1.00 44.97 214 GLY A O 1
ATOM 1522 N N . ARG A 1 215 ? -4.648 17.944 -36.429 1.00 45.25 215 ARG A N 1
ATOM 1523 C CA . ARG A 1 215 ? -3.843 17.582 -37.608 1.00 45.25 215 ARG A CA 1
ATOM 1524 C C . ARG A 1 215 ? -3.877 16.062 -37.832 1.00 45.25 215 ARG A C 1
ATOM 1526 O O . ARG A 1 215 ? -3.710 15.297 -36.890 1.00 45.25 215 ARG A O 1
ATOM 1533 N N . ARG A 1 216 ? -4.104 15.622 -39.075 1.00 36.00 216 ARG A N 1
ATOM 1534 C CA . ARG A 1 216 ? -3.960 14.214 -39.483 1.00 36.00 216 ARG A CA 1
ATOM 1535 C C . ARG A 1 216 ? -2.463 13.912 -39.616 1.00 36.00 216 ARG A C 1
ATOM 1537 O O . ARG A 1 216 ? -1.786 14.607 -40.369 1.00 36.00 216 ARG A O 1
ATOM 1544 N N . GLU A 1 217 ? -1.964 12.940 -38.857 1.00 39.75 217 GLU A N 1
ATOM 1545 C CA . GLU A 1 217 ? -0.581 12.458 -38.946 1.00 39.75 217 GLU A CA 1
ATOM 1546 C C . GLU A 1 217 ? -0.371 11.799 -40.323 1.00 39.75 217 GLU A C 1
ATOM 1548 O O . GLU A 1 217 ? -1.146 10.931 -40.731 1.00 39.75 217 GLU A O 1
ATOM 1553 N N . GLU A 1 218 ? 0.630 12.259 -41.076 1.00 34.22 218 GLU A N 1
ATOM 1554 C CA . GLU A 1 218 ? 1.045 11.624 -42.330 1.00 34.22 218 GLU A CA 1
ATOM 1555 C C . GLU A 1 218 ? 1.904 10.390 -41.989 1.00 34.22 218 GLU A C 1
ATOM 1557 O O . GLU A 1 218 ? 2.789 10.484 -41.135 1.00 34.22 218 GLU A O 1
ATOM 1562 N N . PRO A 1 219 ? 1.677 9.224 -42.619 1.00 30.94 219 PRO A N 1
ATOM 1563 C CA . PRO A 1 219 ? 2.456 8.023 -42.345 1.00 30.94 219 PRO A CA 1
ATOM 1564 C C . PRO A 1 219 ? 3.927 8.230 -42.738 1.00 30.94 219 PRO A C 1
ATOM 1566 O O . PRO A 1 219 ? 4.264 8.364 -43.914 1.00 30.94 219 PRO A O 1
ATOM 1569 N N . HIS A 1 220 ? 4.816 8.240 -41.742 1.00 37.94 220 HIS A N 1
ATOM 1570 C CA . HIS A 1 220 ? 6.256 8.380 -41.953 1.00 37.94 220 HIS A CA 1
ATOM 1571 C C . HIS A 1 220 ? 6.811 7.169 -42.720 1.00 37.94 220 HIS A C 1
ATOM 1573 O O . HIS A 1 220 ? 6.800 6.038 -42.228 1.00 37.94 220 HIS A O 1
ATOM 1579 N N . HIS A 1 221 ? 7.331 7.407 -43.925 1.00 32.34 221 HIS A N 1
ATOM 1580 C CA . HIS A 1 221 ? 8.001 6.383 -44.721 1.00 32.34 221 HIS A CA 1
ATOM 1581 C C . HIS A 1 221 ? 9.370 6.054 -44.107 1.00 32.34 221 HIS A C 1
ATOM 1583 O O . HIS A 1 221 ? 10.235 6.917 -43.960 1.00 32.34 221 HIS A O 1
ATOM 1589 N N . MET A 1 222 ? 9.574 4.786 -43.748 1.00 35.25 222 MET A N 1
ATOM 1590 C CA . MET A 1 222 ? 10.843 4.281 -43.220 1.00 35.25 222 MET A CA 1
ATOM 1591 C C . MET A 1 222 ? 11.906 4.271 -44.322 1.00 35.25 222 MET A C 1
ATOM 1593 O O . MET A 1 222 ? 11.652 3.752 -45.409 1.00 35.25 222 MET A O 1
ATOM 1597 N N . THR A 1 223 ? 13.090 4.815 -44.038 1.00 34.88 223 THR A N 1
ATOM 1598 C CA . THR A 1 223 ? 14.266 4.698 -44.912 1.00 34.88 223 THR A CA 1
ATOM 1599 C C . THR A 1 223 ? 15.413 4.134 -44.079 1.00 34.88 223 THR A C 1
ATOM 1601 O O . THR A 1 223 ? 15.802 4.738 -43.082 1.00 34.88 223 THR A O 1
ATOM 1604 N N . HIS A 1 224 ? 15.908 2.950 -44.444 1.00 39.16 224 HIS A N 1
ATOM 1605 C CA . HIS A 1 224 ? 17.051 2.308 -43.791 1.00 39.16 224 HIS A CA 1
ATOM 1606 C C . HIS A 1 224 ? 18.346 2.949 -44.296 1.00 39.16 224 HIS A C 1
ATOM 1608 O O . HIS A 1 224 ? 18.611 2.926 -45.496 1.00 39.16 224 HIS A O 1
ATOM 1614 N N . THR A 1 225 ? 19.158 3.505 -43.398 1.00 44.50 225 THR A N 1
ATOM 1615 C CA . THR A 1 225 ? 20.475 4.058 -43.746 1.00 44.50 225 THR A CA 1
ATOM 1616 C C . THR A 1 225 ? 21.490 3.697 -42.660 1.00 44.50 225 THR A C 1
ATOM 1618 O O . THR A 1 225 ? 21.572 4.381 -41.641 1.00 44.50 225 THR A O 1
ATOM 1621 N N . GLY A 1 226 ? 22.256 2.623 -42.858 1.00 40.31 226 GLY A N 1
ATOM 1622 C CA . GLY A 1 226 ? 23.335 2.211 -41.956 1.00 40.31 226 GLY A CA 1
ATOM 1623 C C . GLY A 1 226 ? 24.381 1.356 -42.675 1.00 40.31 226 GLY A C 1
ATOM 1624 O O . GLY A 1 226 ? 24.022 0.533 -43.508 1.00 40.31 226 GLY A O 1
ATOM 1625 N N . ASP A 1 227 ? 25.656 1.616 -42.382 1.00 46.56 227 ASP A N 1
ATOM 1626 C CA . ASP A 1 227 ? 26.848 0.893 -42.852 1.00 46.56 227 ASP A CA 1
ATOM 1627 C C . ASP A 1 227 ? 27.350 0.001 -41.697 1.00 46.56 227 ASP A C 1
ATOM 1629 O O . ASP A 1 227 ? 27.376 0.470 -40.552 1.00 46.56 227 ASP A O 1
ATOM 1633 N N . GLU A 1 228 ? 27.735 -1.253 -41.971 1.00 42.50 228 GLU A N 1
ATOM 1634 C CA . GLU A 1 228 ? 27.916 -2.340 -40.976 1.00 42.50 228 GLU A CA 1
ATOM 1635 C C . GLU A 1 228 ? 28.874 -1.964 -39.824 1.00 42.50 228 GLU A C 1
ATOM 1637 O O . GLU A 1 228 ? 28.670 -2.333 -38.668 1.00 42.50 228 GLU A O 1
ATOM 1642 N N . ALA A 1 229 ? 29.893 -1.141 -40.095 1.00 43.44 229 ALA A N 1
ATOM 1643 C CA . ALA A 1 229 ? 30.865 -0.695 -39.093 1.00 43.44 229 ALA A CA 1
ATOM 1644 C C . ALA A 1 229 ? 30.292 0.283 -38.040 1.00 43.44 229 ALA A C 1
ATOM 1646 O O . ALA A 1 229 ? 30.890 0.476 -36.979 1.00 43.44 229 ALA A O 1
ATOM 1647 N N . GLN A 1 230 ? 29.151 0.930 -38.310 1.00 45.69 230 GLN A N 1
ATOM 1648 C CA . GLN A 1 230 ? 28.501 1.859 -37.376 1.00 45.69 230 GLN A CA 1
ATOM 1649 C C . GLN A 1 230 ? 27.452 1.200 -36.476 1.00 45.69 230 GLN A C 1
ATOM 1651 O O . GLN A 1 230 ? 27.054 1.819 -35.480 1.00 45.69 230 GLN A O 1
ATOM 1656 N N . GLU A 1 231 ? 27.015 -0.013 -36.812 1.00 46.72 231 GLU A N 1
ATOM 1657 C CA . GLU A 1 231 ? 26.000 -0.763 -36.072 1.00 46.72 231 GLU A CA 1
ATOM 1658 C C . GLU A 1 231 ? 26.557 -1.249 -34.721 1.00 46.72 231 GLU A C 1
ATOM 1660 O O . GLU A 1 231 ? 25.926 -1.052 -33.683 1.00 46.72 231 GLU A O 1
ATOM 1665 N N . THR A 1 232 ? 27.798 -1.750 -34.696 1.00 42.88 232 THR A N 1
ATOM 1666 C CA . THR A 1 232 ? 28.471 -2.258 -33.482 1.00 42.88 232 THR A CA 1
ATOM 1667 C C . THR A 1 232 ? 28.791 -1.160 -32.461 1.00 42.88 232 THR A C 1
ATOM 1669 O O . THR A 1 232 ? 28.747 -1.385 -31.251 1.00 42.88 232 THR A O 1
ATOM 1672 N N . TRP A 1 233 ? 29.070 0.066 -32.919 1.00 45.00 233 TRP A N 1
ATOM 1673 C CA . TRP A 1 233 ? 29.476 1.176 -32.044 1.00 45.00 233 TRP A CA 1
ATOM 1674 C C . TRP A 1 233 ? 28.360 1.625 -31.088 1.00 45.00 233 TRP A C 1
ATOM 1676 O O . TRP A 1 233 ? 28.628 1.985 -29.941 1.00 45.00 233 TRP A O 1
ATOM 1686 N N . CYS A 1 234 ? 27.102 1.580 -31.535 1.00 44.31 234 CYS A N 1
ATOM 1687 C CA . CYS A 1 234 ? 25.962 2.161 -30.814 1.00 44.31 234 CYS A CA 1
ATOM 1688 C C . CYS A 1 234 ? 25.625 1.431 -29.509 1.00 44.31 234 CYS A C 1
ATOM 1690 O O . CYS A 1 234 ? 25.005 2.007 -28.618 1.00 44.31 234 CYS A O 1
ATOM 1692 N N . ILE A 1 235 ? 26.049 0.176 -29.400 1.00 51.28 235 ILE A N 1
ATOM 1693 C CA . ILE A 1 235 ? 25.746 -0.701 -28.270 1.00 51.28 235 ILE A CA 1
ATOM 1694 C C . ILE A 1 235 ? 26.877 -0.624 -27.225 1.00 51.28 235 ILE A C 1
ATOM 1696 O O . ILE A 1 235 ? 26.629 -0.765 -26.031 1.00 51.28 235 ILE A O 1
ATOM 1700 N N . SER A 1 236 ? 28.099 -0.271 -27.641 1.00 46.81 236 SER A N 1
ATOM 1701 C CA . SER A 1 236 ? 29.280 -0.194 -26.766 1.00 46.81 236 SER A CA 1
ATOM 1702 C C . SER A 1 236 ? 29.269 0.965 -25.750 1.00 46.81 236 SER A C 1
ATOM 1704 O O . SER A 1 236 ? 29.885 0.865 -24.686 1.00 46.81 236 SER A O 1
ATOM 1706 N N . GLU A 1 237 ? 28.557 2.061 -26.043 1.00 47.66 237 GLU A N 1
ATOM 1707 C CA . GLU A 1 237 ? 28.486 3.251 -25.174 1.00 47.66 237 GLU A CA 1
ATOM 1708 C C . GLU A 1 237 ? 27.404 3.168 -24.089 1.00 47.66 237 GLU A C 1
ATOM 1710 O O . GLU A 1 237 ? 27.347 4.019 -23.198 1.00 47.66 237 GLU A O 1
ATOM 1715 N N . VAL A 1 238 ? 26.558 2.140 -24.127 1.00 53.00 238 VAL A N 1
ATOM 1716 C CA . VAL A 1 238 ? 25.429 2.007 -23.212 1.00 53.00 238 VAL A CA 1
ATOM 1717 C C . VAL A 1 238 ? 25.784 1.031 -22.096 1.00 53.00 238 VAL A C 1
ATOM 1719 O O . VAL A 1 238 ? 26.051 -0.145 -22.335 1.00 53.00 238 VAL A O 1
ATOM 1722 N N . ASP A 1 239 ? 25.740 1.501 -20.848 1.00 51.44 239 ASP A N 1
ATOM 1723 C CA . ASP A 1 239 ? 26.147 0.729 -19.662 1.00 51.44 239 ASP A CA 1
ATOM 1724 C C . ASP A 1 239 ? 25.399 -0.611 -19.481 1.00 51.44 239 ASP A C 1
ATOM 1726 O O . ASP A 1 239 ? 25.888 -1.480 -18.762 1.00 51.44 239 ASP A O 1
ATOM 1730 N N . ILE A 1 240 ? 24.247 -0.809 -20.139 1.00 51.53 240 ILE A N 1
ATOM 1731 C CA . ILE A 1 240 ? 23.487 -2.072 -20.117 1.00 51.53 240 ILE A CA 1
ATOM 1732 C C . ILE A 1 240 ? 24.106 -3.179 -20.986 1.00 51.53 240 ILE A C 1
ATOM 1734 O O . ILE A 1 240 ? 23.837 -4.352 -20.747 1.00 51.53 240 ILE A O 1
ATOM 1738 N N . PHE A 1 241 ? 24.946 -2.821 -21.961 1.00 55.50 241 PHE A N 1
ATOM 1739 C CA . PHE A 1 241 ? 25.493 -3.745 -22.957 1.00 55.50 241 PHE A CA 1
ATOM 1740 C C . PHE A 1 241 ? 27.021 -3.908 -22.878 1.00 55.50 241 PHE A C 1
ATOM 1742 O O . PHE A 1 241 ? 27.595 -4.681 -23.634 1.00 55.50 241 PHE A O 1
ATOM 1749 N N . ARG A 1 242 ? 27.702 -3.240 -21.935 1.00 50.53 242 ARG A N 1
ATOM 1750 C CA . ARG A 1 242 ? 29.172 -3.336 -21.767 1.00 50.53 242 ARG A CA 1
ATOM 1751 C C . ARG A 1 242 ? 29.679 -4.697 -21.287 1.00 50.53 242 ARG A C 1
ATOM 1753 O O . ARG A 1 242 ? 30.878 -4.938 -21.353 1.00 50.53 242 ARG A O 1
ATOM 1760 N N . ASP A 1 243 ? 28.794 -5.544 -20.767 1.00 49.59 243 ASP A N 1
ATOM 1761 C CA . ASP A 1 243 ? 29.121 -6.905 -20.323 1.00 49.59 243 ASP A CA 1
ATOM 1762 C C . ASP A 1 243 ? 28.915 -7.955 -21.439 1.00 49.59 243 ASP A C 1
ATOM 1764 O O . ASP A 1 243 ? 29.058 -9.149 -21.170 1.00 49.59 243 ASP A O 1
ATOM 1768 N N . LEU A 1 244 ? 28.566 -7.524 -22.659 1.00 54.88 244 LEU A N 1
ATOM 1769 C CA . LEU A 1 244 ? 28.435 -8.390 -23.830 1.00 54.88 244 LEU A CA 1
ATOM 1770 C C . LEU A 1 244 ? 29.783 -8.581 -24.518 1.00 54.88 244 LEU A C 1
ATOM 1772 O O . LEU A 1 244 ? 30.562 -7.633 -24.639 1.00 54.88 244 LEU A O 1
ATOM 1776 N N . ASP A 1 245 ? 30.047 -9.801 -24.977 1.00 56.34 245 ASP A N 1
ATOM 1777 C CA . ASP A 1 245 ? 31.224 -10.066 -25.800 1.00 56.34 245 ASP A CA 1
ATOM 1778 C C . ASP A 1 245 ? 31.070 -9.487 -27.222 1.00 56.34 245 ASP A C 1
ATOM 1780 O O . ASP A 1 245 ? 29.980 -9.109 -27.653 1.00 56.34 245 ASP A O 1
ATOM 1784 N N . ASP A 1 246 ? 32.170 -9.382 -27.974 1.00 55.41 246 ASP A N 1
ATOM 1785 C CA . ASP A 1 246 ? 32.156 -8.779 -29.316 1.00 55.41 246 ASP A CA 1
ATOM 1786 C C . ASP A 1 246 ? 31.231 -9.529 -30.302 1.00 55.41 246 ASP A C 1
ATOM 1788 O O . ASP A 1 246 ? 30.743 -8.943 -31.270 1.00 55.41 246 ASP A O 1
ATOM 1792 N N . ALA A 1 247 ? 30.954 -10.818 -30.074 1.00 57.09 247 ALA A N 1
ATOM 1793 C CA . ALA A 1 247 ? 30.050 -11.608 -30.909 1.00 57.09 247 ALA A CA 1
ATOM 1794 C C . ALA A 1 247 ? 28.575 -11.324 -30.575 1.00 57.09 247 ALA A C 1
ATOM 1796 O O . ALA A 1 247 ? 27.753 -11.194 -31.483 1.00 57.09 247 ALA A O 1
ATOM 1797 N N . GLU A 1 248 ? 28.247 -11.160 -29.294 1.00 56.44 248 GLU A N 1
ATOM 1798 C CA . GLU A 1 248 ? 26.946 -10.711 -28.797 1.00 56.44 248 GLU A CA 1
ATOM 1799 C C . GLU A 1 248 ? 26.669 -9.257 -29.207 1.00 56.44 248 GLU A C 1
ATOM 1801 O O . GLU A 1 248 ? 25.576 -8.944 -29.674 1.00 56.44 248 GLU A O 1
ATOM 1806 N N . MET A 1 249 ? 27.679 -8.389 -29.126 1.00 58.22 249 MET A N 1
ATOM 1807 C CA . MET A 1 249 ? 27.631 -6.995 -29.573 1.00 58.22 249 MET A CA 1
ATOM 1808 C C . MET A 1 249 ? 27.292 -6.896 -31.067 1.00 58.22 249 MET A C 1
ATOM 1810 O O . MET A 1 249 ? 26.387 -6.160 -31.457 1.00 58.22 249 MET A O 1
ATOM 1814 N N . ASN A 1 250 ? 27.964 -7.690 -31.907 1.00 58.19 250 ASN A N 1
ATOM 1815 C CA . ASN A 1 250 ? 27.686 -7.758 -33.344 1.00 58.19 250 ASN A CA 1
ATOM 1816 C C . ASN A 1 250 ? 26.320 -8.400 -33.654 1.00 58.19 250 ASN A C 1
ATOM 1818 O O . ASN A 1 250 ? 25.654 -8.010 -34.611 1.00 58.19 250 ASN A O 1
ATOM 1822 N N . ALA A 1 251 ? 25.858 -9.345 -32.830 1.00 59.53 251 ALA A N 1
ATOM 1823 C CA . ALA A 1 251 ? 24.533 -9.948 -32.974 1.00 59.53 251 ALA A CA 1
ATOM 1824 C C . ALA A 1 251 ? 23.380 -8.987 -32.621 1.00 59.53 251 ALA A C 1
ATOM 1826 O O . ALA A 1 251 ? 22.273 -9.179 -33.124 1.00 59.53 251 ALA A O 1
ATOM 1827 N N . ILE A 1 252 ? 23.630 -7.972 -31.782 1.00 58.41 252 ILE A N 1
ATOM 1828 C CA . ILE A 1 252 ? 22.689 -6.877 -31.473 1.00 58.41 252 ILE A CA 1
ATOM 1829 C C . ILE A 1 252 ? 22.767 -5.765 -32.519 1.00 58.41 252 ILE A C 1
ATOM 1831 O O . ILE A 1 252 ? 21.748 -5.161 -32.842 1.00 58.41 252 ILE A O 1
ATOM 1835 N N . ALA A 1 253 ? 23.961 -5.515 -33.056 1.00 56.81 253 ALA A N 1
ATOM 1836 C CA . ALA A 1 253 ? 24.205 -4.530 -34.103 1.00 56.81 253 ALA A CA 1
ATOM 1837 C C . ALA A 1 253 ? 23.412 -4.848 -35.378 1.00 56.81 253 ALA A C 1
ATOM 1839 O O . ALA A 1 253 ? 22.697 -3.988 -35.883 1.00 56.81 253 ALA A O 1
ATOM 1840 N N . ALA A 1 254 ? 23.457 -6.108 -35.819 1.00 56.41 254 ALA A N 1
ATOM 1841 C CA . ALA A 1 254 ? 22.843 -6.554 -37.067 1.00 56.41 254 ALA A CA 1
ATOM 1842 C C . ALA A 1 254 ? 21.307 -6.335 -37.183 1.00 56.41 254 ALA A C 1
ATOM 1844 O O . ALA A 1 254 ? 20.828 -6.087 -38.288 1.00 56.41 254 ALA A O 1
ATOM 1845 N N . PRO A 1 255 ? 20.494 -6.450 -36.108 1.00 52.28 255 PRO A N 1
ATOM 1846 C CA . PRO A 1 255 ? 19.054 -6.162 -36.162 1.00 52.28 255 PRO A CA 1
ATOM 1847 C C . PRO A 1 255 ? 18.625 -4.757 -35.699 1.00 52.28 255 PRO A C 1
ATOM 1849 O O . PRO A 1 255 ? 17.423 -4.500 -35.706 1.00 52.28 255 PRO A O 1
ATOM 1852 N N . ALA A 1 256 ? 19.525 -3.858 -35.277 1.00 59.31 256 ALA A N 1
ATOM 1853 C CA . ALA A 1 256 ? 19.144 -2.586 -34.647 1.00 59.31 256 ALA A CA 1
ATOM 1854 C C . ALA A 1 256 ? 19.276 -1.383 -35.611 1.00 59.31 256 ALA A C 1
ATOM 1856 O O . ALA A 1 256 ? 20.323 -0.728 -35.648 1.00 59.31 256 ALA A O 1
ATOM 1857 N N . PRO A 1 257 ? 18.234 -1.051 -36.406 1.00 66.44 257 PRO A N 1
ATOM 1858 C CA . PRO A 1 257 ? 18.337 -0.029 -37.437 1.00 66.44 257 PRO A CA 1
ATOM 1859 C C . PRO A 1 257 ? 18.634 1.349 -36.840 1.00 66.44 257 PRO A C 1
ATOM 1861 O O . PRO A 1 257 ? 17.941 1.847 -35.945 1.00 66.44 257 PRO A O 1
ATOM 1864 N N . MET A 1 258 ? 19.651 2.000 -37.398 1.00 73.12 258 MET A N 1
ATOM 1865 C CA . MET A 1 258 ? 19.919 3.411 -37.158 1.00 73.12 258 MET A CA 1
ATOM 1866 C C . MET A 1 258 ? 18.880 4.264 -37.883 1.00 73.12 258 MET A C 1
ATOM 1868 O O . MET A 1 258 ? 18.636 4.086 -39.077 1.00 73.12 258 MET A O 1
ATOM 1872 N N . LYS A 1 259 ? 18.287 5.216 -37.162 1.00 79.38 259 LYS A N 1
ATOM 1873 C CA . LYS A 1 259 ? 17.331 6.178 -37.707 1.00 79.38 259 LYS A CA 1
ATOM 1874 C C . LYS A 1 259 ? 17.757 7.602 -37.379 1.00 79.38 259 LYS A C 1
ATOM 1876 O O . LYS A 1 259 ? 18.173 7.905 -36.258 1.00 79.38 259 LYS A O 1
ATOM 1881 N N . THR A 1 260 ? 17.626 8.479 -38.363 1.00 81.81 260 THR A N 1
ATOM 1882 C CA . THR A 1 260 ? 17.878 9.914 -38.223 1.00 81.81 260 THR A CA 1
ATOM 1883 C C . THR A 1 260 ? 16.554 10.667 -38.258 1.00 81.81 260 THR A C 1
ATOM 1885 O O . THR A 1 260 ? 15.655 10.292 -39.006 1.00 81.81 260 THR A O 1
ATOM 1888 N N . TYR A 1 261 ? 16.448 11.700 -37.429 1.00 83.56 261 TYR A N 1
ATOM 1889 C CA . TYR A 1 261 ? 15.295 12.587 -37.305 1.00 83.56 261 TYR A CA 1
ATOM 1890 C C . TYR A 1 261 ? 15.766 14.030 -37.458 1.00 83.56 261 TYR A C 1
ATOM 1892 O O . TYR A 1 261 ? 16.816 14.390 -36.916 1.00 83.56 261 TYR A O 1
ATOM 1900 N N . SER A 1 262 ? 15.004 14.846 -38.180 1.00 86.94 262 SER A N 1
ATOM 1901 C CA . SER A 1 262 ? 15.310 16.271 -38.338 1.00 86.94 262 SER A CA 1
ATOM 1902 C C . SER A 1 262 ? 14.878 17.085 -37.118 1.00 86.94 262 SER A C 1
ATOM 1904 O O . SER A 1 262 ? 13.996 16.676 -36.363 1.00 86.94 262 SER A O 1
ATOM 1906 N N . ALA A 1 263 ? 15.471 18.266 -36.926 1.00 82.50 263 ALA A N 1
ATOM 1907 C CA . ALA A 1 263 ? 15.064 19.184 -35.859 1.00 82.50 263 ALA A CA 1
ATOM 1908 C C . ALA A 1 263 ? 13.544 19.475 -35.886 1.00 82.50 263 ALA A C 1
ATOM 1910 O O . ALA A 1 263 ? 12.988 19.846 -36.921 1.00 82.50 263 ALA A O 1
ATOM 1911 N N . GLY A 1 264 ? 12.876 19.322 -34.739 1.00 79.81 264 GLY A N 1
ATOM 1912 C CA . GLY A 1 264 ? 11.426 19.483 -34.573 1.00 79.81 264 GLY A CA 1
ATOM 1913 C C . GLY A 1 264 ? 10.586 18.253 -34.946 1.00 79.81 264 GLY A C 1
ATOM 1914 O O . GLY A 1 264 ? 9.363 18.284 -34.800 1.00 79.81 264 GLY A O 1
ATOM 1915 N N . GLU A 1 265 ? 11.205 17.169 -35.421 1.00 83.31 265 GLU A N 1
ATOM 1916 C CA . GLU A 1 265 ? 10.509 15.916 -35.719 1.00 83.31 265 GLU A CA 1
ATOM 1917 C C . GLU A 1 265 ? 10.240 15.111 -34.438 1.00 83.31 265 GLU A C 1
ATOM 1919 O O . GLU A 1 265 ? 11.062 15.067 -33.514 1.00 83.31 265 GLU A O 1
ATOM 1924 N N . LEU A 1 266 ? 9.073 14.461 -34.383 1.00 85.69 266 LEU A N 1
ATOM 1925 C CA . LEU A 1 266 ? 8.706 13.583 -33.278 1.00 85.69 266 LEU A CA 1
ATOM 1926 C C . LEU A 1 266 ? 9.276 12.180 -33.495 1.00 85.69 266 LEU A C 1
ATOM 1928 O O . LEU A 1 266 ? 9.056 11.551 -34.528 1.00 85.69 266 LEU A O 1
ATOM 1932 N N . LEU A 1 267 ? 9.973 11.676 -32.481 1.00 84.12 267 LEU A N 1
ATOM 1933 C CA . LEU A 1 267 ? 10.464 10.302 -32.441 1.00 84.12 267 LEU A CA 1
ATOM 1934 C C . LEU A 1 267 ? 9.343 9.334 -32.049 1.00 84.12 267 LEU A C 1
ATOM 1936 O O . LEU A 1 267 ? 9.265 8.237 -32.599 1.00 84.12 267 LEU A O 1
ATOM 1940 N N . TYR A 1 268 ? 8.492 9.740 -31.102 1.00 82.38 268 TYR A N 1
ATOM 1941 C CA . TYR A 1 268 ? 7.277 9.026 -30.708 1.00 82.38 268 TYR A CA 1
ATOM 1942 C C . TYR A 1 268 ? 6.266 9.974 -30.042 1.00 82.38 268 TYR A C 1
ATOM 1944 O O . TYR A 1 268 ? 6.626 11.054 -29.553 1.00 82.38 268 TYR A O 1
ATOM 1952 N N . SER A 1 269 ? 5.004 9.544 -30.002 1.00 81.38 269 SER A N 1
ATOM 1953 C CA . SER A 1 269 ? 3.881 10.232 -29.360 1.00 81.38 269 SER A CA 1
ATOM 1954 C C . SER A 1 269 ? 2.999 9.236 -28.587 1.00 81.38 269 SER A C 1
ATOM 1956 O O . SER A 1 269 ? 3.011 8.044 -28.893 1.00 81.38 269 SER A O 1
ATOM 1958 N N . PRO A 1 270 ? 2.166 9.699 -27.637 1.00 73.50 270 PRO A N 1
ATOM 1959 C CA . PRO A 1 270 ? 1.207 8.837 -26.939 1.00 73.50 270 PRO A CA 1
ATOM 1960 C C . PRO A 1 270 ? 0.120 8.233 -27.846 1.00 73.50 270 PRO A C 1
ATOM 1962 O O . PRO A 1 270 ? -0.481 7.225 -27.488 1.00 73.50 270 PRO A O 1
ATOM 1965 N N . SER A 1 271 ? -0.164 8.847 -29.005 1.00 66.81 271 SER A N 1
ATOM 1966 C CA . SER A 1 271 ? -1.116 8.335 -30.009 1.00 66.81 271 SER A CA 1
ATOM 1967 C C . SER A 1 271 ? -0.554 7.161 -30.811 1.00 66.81 271 SER A C 1
ATOM 1969 O O . SER A 1 271 ? -1.320 6.331 -31.300 1.00 66.81 271 SER A O 1
ATOM 1971 N N . GLN A 1 272 ? 0.773 7.076 -30.914 1.00 63.88 272 GLN A N 1
ATOM 1972 C CA . GLN A 1 272 ? 1.492 6.011 -31.592 1.00 63.88 272 GLN A CA 1
ATOM 1973 C C . GLN A 1 272 ? 2.487 5.368 -30.609 1.00 63.88 272 GLN A C 1
ATOM 1975 O O . GLN A 1 272 ? 3.699 5.557 -30.753 1.00 63.88 272 GLN A O 1
ATOM 1980 N N . PRO A 1 273 ? 1.987 4.625 -29.597 1.00 56.75 273 PRO A N 1
ATOM 1981 C CA . PRO A 1 273 ? 2.835 3.935 -28.637 1.00 56.75 273 PRO A CA 1
ATOM 1982 C C . PRO A 1 273 ? 3.618 2.864 -29.387 1.00 56.75 273 PRO A C 1
ATOM 1984 O O . PRO A 1 273 ? 3.084 1.842 -29.825 1.00 56.75 273 PRO A O 1
ATOM 1987 N N . ALA A 1 274 ? 4.890 3.140 -29.622 1.00 55.00 274 ALA A N 1
ATOM 1988 C CA . ALA A 1 274 ? 5.791 2.185 -30.218 1.00 55.00 274 ALA A CA 1
ATOM 1989 C C . ALA A 1 274 ? 6.505 1.480 -29.063 1.00 55.00 274 ALA A C 1
ATOM 1991 O O . ALA A 1 274 ? 7.200 2.131 -28.287 1.00 55.00 274 ALA A O 1
ATOM 1992 N N . GLU A 1 275 ? 6.349 0.152 -28.958 1.00 58.47 275 GLU A N 1
ATOM 1993 C CA . GLU A 1 275 ? 7.103 -0.712 -28.030 1.00 58.47 275 GLU A CA 1
ATOM 1994 C C . GLU A 1 275 ? 8.583 -0.810 -28.459 1.00 58.47 275 GLU A C 1
ATOM 1996 O O . GLU A 1 275 ? 9.118 -1.891 -28.734 1.00 58.47 275 GLU A O 1
ATOM 2001 N N . VAL A 1 276 ? 9.226 0.345 -28.608 1.00 68.12 276 VAL A N 1
ATOM 2002 C CA . VAL A 1 276 ? 10.561 0.513 -29.162 1.00 68.12 276 VAL A CA 1
ATOM 2003 C C . VAL A 1 276 ? 11.418 1.336 -28.208 1.00 68.12 276 VAL A C 1
ATOM 2005 O O . VAL A 1 276 ? 11.009 2.359 -27.656 1.00 68.12 276 VAL A O 1
ATOM 2008 N N . LEU A 1 277 ? 12.638 0.858 -28.017 1.00 76.94 277 LEU A N 1
ATOM 2009 C CA . LEU A 1 277 ? 13.681 1.523 -27.263 1.00 76.94 277 LEU A CA 1
ATOM 2010 C C . LEU A 1 277 ? 14.510 2.386 -28.209 1.00 76.94 277 LEU A C 1
ATOM 2012 O O . LEU A 1 277 ? 14.892 1.929 -29.287 1.00 76.94 277 LEU A O 1
ATOM 2016 N N . PHE A 1 278 ? 14.847 3.595 -27.777 1.00 81.00 278 PHE A N 1
ATOM 2017 C CA . PHE A 1 278 ? 15.769 4.477 -28.474 1.00 81.00 278 PHE A CA 1
ATOM 2018 C C . PHE A 1 278 ? 17.062 4.623 -27.679 1.00 81.00 278 PHE A C 1
ATOM 2020 O O . PHE A 1 278 ? 17.051 4.894 -26.478 1.00 81.00 278 PHE A O 1
ATOM 2027 N N . ILE A 1 279 ? 18.193 4.500 -28.364 1.00 80.62 279 ILE A N 1
ATOM 2028 C CA . ILE A 1 279 ? 19.507 4.845 -27.819 1.00 80.62 279 ILE A CA 1
ATOM 2029 C C . ILE A 1 279 ? 19.994 6.081 -28.568 1.00 80.62 279 ILE A C 1
ATOM 2031 O O . ILE A 1 279 ? 20.159 6.045 -29.791 1.00 80.62 279 ILE A O 1
ATOM 2035 N N . LEU A 1 280 ? 20.205 7.187 -27.849 1.00 81.12 280 LEU A N 1
ATOM 2036 C CA . LEU A 1 280 ? 20.651 8.440 -28.454 1.00 81.12 280 LEU A CA 1
ATOM 2037 C C . LEU A 1 280 ? 22.129 8.355 -28.835 1.00 81.12 280 LEU A C 1
ATOM 2039 O O . LEU A 1 280 ? 22.978 8.256 -27.956 1.00 81.12 280 LEU A O 1
ATOM 2043 N N . LYS A 1 281 ? 22.455 8.460 -30.127 1.00 75.62 281 LYS A N 1
ATOM 2044 C CA . LYS A 1 281 ? 23.849 8.471 -30.606 1.00 75.62 281 LYS A CA 1
ATOM 2045 C C . LYS A 1 281 ? 24.392 9.882 -30.773 1.00 75.62 281 LYS A C 1
ATOM 2047 O O . LYS A 1 281 ? 25.550 10.151 -30.477 1.00 75.62 281 LYS A O 1
ATOM 2052 N N . LYS A 1 282 ? 23.573 10.792 -31.300 1.00 75.06 282 LYS A N 1
ATOM 2053 C CA . LYS A 1 282 ? 24.017 12.144 -31.643 1.00 75.06 282 LYS A CA 1
ATOM 2054 C C . LYS A 1 282 ? 22.943 13.170 -31.332 1.00 75.06 282 LYS A C 1
ATOM 2056 O O . LYS A 1 282 ? 21.771 12.955 -31.627 1.00 75.06 282 LYS A O 1
ATOM 2061 N N . SER A 1 283 ? 23.409 14.311 -30.833 1.00 85.69 283 SER A N 1
ATOM 2062 C CA . SER A 1 283 ? 22.611 15.480 -30.478 1.00 85.69 283 SER A CA 1
ATOM 2063 C C . SER A 1 283 ? 21.697 15.268 -29.264 1.00 85.69 283 SER A C 1
ATOM 2065 O O . SER A 1 283 ? 22.058 14.513 -28.363 1.00 85.69 283 SER A O 1
ATOM 2067 N N . ARG A 1 284 ? 20.583 16.002 -29.177 1.00 82.12 284 ARG A N 1
ATOM 2068 C CA . ARG A 1 284 ? 19.694 16.062 -28.016 1.00 82.12 284 ARG A CA 1
ATOM 2069 C C . ARG A 1 284 ? 18.245 15.839 -28.410 1.00 82.12 284 ARG A C 1
ATOM 2071 O O . ARG A 1 284 ? 17.772 16.371 -29.412 1.00 82.12 284 ARG A O 1
ATOM 2078 N N . VAL A 1 285 ? 17.533 15.121 -27.553 1.00 87.00 285 VAL A N 1
ATOM 2079 C CA . VAL A 1 285 ? 16.088 14.911 -27.668 1.00 87.00 285 VAL A CA 1
ATOM 2080 C C . VAL A 1 285 ? 15.414 15.497 -26.440 1.00 87.00 285 VAL A C 1
ATOM 2082 O O . VAL A 1 285 ? 15.903 15.367 -25.318 1.00 87.00 285 VAL A O 1
ATOM 2085 N N . ARG A 1 286 ? 14.293 16.176 -26.651 1.00 87.81 286 ARG A N 1
ATOM 2086 C CA . ARG A 1 286 ? 13.435 16.702 -25.597 1.00 87.81 286 ARG A CA 1
ATOM 2087 C C . ARG A 1 286 ? 12.305 15.720 -25.343 1.00 87.81 286 ARG A C 1
ATOM 2089 O O . ARG A 1 286 ? 11.559 15.395 -26.258 1.00 87.81 286 ARG A O 1
ATOM 2096 N N . ILE A 1 287 ? 12.139 15.319 -24.089 1.00 86.81 287 ILE A N 1
ATOM 2097 C CA . ILE A 1 287 ? 10.989 14.543 -23.628 1.00 86.81 287 ILE A CA 1
ATOM 2098 C C . ILE A 1 287 ? 10.038 15.499 -22.917 1.00 86.81 287 ILE A C 1
ATOM 2100 O O . ILE A 1 287 ? 10.449 16.217 -22.001 1.00 86.81 287 ILE A O 1
ATOM 2104 N N . PHE A 1 288 ? 8.774 15.536 -23.326 1.00 82.69 288 PHE A N 1
ATOM 2105 C CA . PHE A 1 288 ? 7.778 16.438 -22.749 1.00 82.69 288 PHE A CA 1
ATOM 2106 C C . PHE A 1 288 ? 6.398 15.789 -22.649 1.00 82.69 288 PHE A C 1
ATOM 2108 O O . PHE A 1 288 ? 6.108 14.806 -23.321 1.00 82.69 288 PHE A O 1
ATOM 2115 N N . ARG A 1 289 ? 5.538 16.344 -21.797 1.00 83.31 289 ARG A N 1
ATOM 2116 C CA . ARG A 1 289 ? 4.119 15.980 -21.684 1.00 83.31 289 ARG A CA 1
ATOM 2117 C C . ARG A 1 289 ? 3.251 17.155 -22.078 1.00 83.31 289 ARG A C 1
ATOM 2119 O O . ARG A 1 289 ? 3.656 18.299 -21.890 1.00 83.31 289 ARG A O 1
ATOM 2126 N N . VAL A 1 290 ? 2.054 16.878 -22.576 1.00 80.12 290 VAL A N 1
ATOM 2127 C CA . VAL A 1 290 ? 1.062 17.908 -22.893 1.00 80.12 290 VAL A CA 1
ATOM 2128 C C . VAL A 1 290 ? -0.086 17.799 -21.893 1.00 80.12 290 VAL A C 1
ATOM 2130 O O . VAL A 1 290 ? -0.695 16.742 -21.750 1.00 80.12 290 VAL A O 1
ATOM 2133 N N . SER A 1 291 ? -0.349 18.882 -21.166 1.00 75.38 291 SER A N 1
ATOM 2134 C CA . SER A 1 291 ? -1.471 18.998 -20.232 1.00 75.38 291 SER A CA 1
ATOM 2135 C C . SER A 1 291 ? -2.808 19.103 -20.976 1.00 75.38 291 SER A C 1
ATOM 2137 O O . SER A 1 291 ? -2.853 19.457 -22.152 1.00 75.38 291 SER A O 1
ATOM 2139 N N . ALA A 1 292 ? -3.924 18.852 -20.283 1.00 71.62 292 ALA A N 1
ATOM 2140 C CA . ALA A 1 292 ? -5.270 18.924 -20.870 1.00 71.62 292 ALA A CA 1
ATOM 2141 C C . ALA A 1 292 ? -5.644 20.320 -21.420 1.00 71.62 292 ALA A C 1
ATOM 2143 O O . ALA A 1 292 ? -6.506 20.435 -22.286 1.00 71.62 292 ALA A O 1
ATOM 2144 N N . ASP A 1 293 ? -4.982 21.375 -20.941 1.00 72.56 293 ASP A N 1
ATOM 2145 C CA . ASP A 1 293 ? -5.096 22.755 -21.428 1.00 72.56 293 ASP A CA 1
ATOM 2146 C C . ASP A 1 293 ? -4.167 23.059 -22.624 1.00 72.56 293 ASP A C 1
ATOM 2148 O O . ASP A 1 293 ? -4.051 24.205 -23.057 1.00 72.56 293 ASP A O 1
ATOM 2152 N N . GLY A 1 294 ? -3.486 22.037 -23.151 1.00 71.38 294 GLY A N 1
ATOM 2153 C CA . GLY A 1 294 ? -2.560 22.115 -24.273 1.00 71.38 294 GLY A CA 1
ATOM 2154 C C . GLY A 1 294 ? -1.133 22.498 -23.890 1.00 71.38 294 GLY A C 1
ATOM 2155 O O . GLY A 1 294 ? -0.265 22.490 -24.751 1.00 71.38 294 GLY A O 1
ATOM 2156 N N . ARG A 1 295 ? -0.812 22.820 -22.633 1.00 74.19 295 ARG A N 1
ATOM 2157 C CA . ARG A 1 295 ? 0.546 23.285 -22.294 1.00 74.19 295 ARG A CA 1
ATOM 2158 C C . ARG A 1 295 ? 1.570 22.148 -22.317 1.00 74.19 295 ARG A C 1
ATOM 2160 O O . ARG A 1 295 ? 1.375 21.126 -21.666 1.00 74.19 295 ARG A O 1
ATOM 2167 N N . ALA A 1 296 ? 2.691 22.358 -23.009 1.00 79.88 296 ALA A N 1
ATOM 2168 C CA . ALA A 1 296 ? 3.801 21.408 -23.055 1.00 79.88 296 ALA A CA 1
ATOM 2169 C C . ALA A 1 296 ? 4.782 21.621 -21.887 1.00 79.88 296 ALA A C 1
ATOM 2171 O O . ALA A 1 296 ? 5.428 22.667 -21.787 1.00 79.88 296 ALA A O 1
ATOM 2172 N N . LEU A 1 297 ? 4.934 20.612 -21.029 1.00 78.81 297 LEU A N 1
ATOM 2173 C CA . LEU A 1 297 ? 5.892 20.571 -19.927 1.00 78.81 297 LEU A CA 1
ATOM 2174 C C . LEU A 1 297 ? 7.083 19.683 -20.300 1.00 78.81 297 LEU A C 1
ATOM 2176 O O . LEU A 1 297 ? 6.928 18.473 -20.453 1.00 78.81 297 LEU A O 1
ATOM 2180 N N . THR A 1 298 ? 8.279 20.264 -20.408 1.00 83.31 298 THR A N 1
ATOM 2181 C CA . THR A 1 298 ? 9.515 19.488 -20.601 1.00 83.31 298 THR A CA 1
ATOM 2182 C C . THR A 1 298 ? 9.812 18.660 -19.359 1.00 83.31 298 THR A C 1
ATOM 2184 O O . THR A 1 298 ? 9.996 19.215 -18.279 1.00 83.31 298 THR A O 1
ATOM 2187 N N . CYS A 1 299 ? 9.902 17.346 -19.521 1.00 78.56 299 CYS A N 1
ATOM 2188 C CA . CYS A 1 299 ? 10.285 16.420 -18.463 1.00 78.56 299 CYS A CA 1
ATOM 2189 C C . CYS A 1 299 ? 11.801 16.207 -18.434 1.00 78.56 299 CYS A C 1
ATOM 2191 O O . CYS A 1 299 ? 12.392 16.210 -17.359 1.00 78.56 299 CYS A O 1
ATOM 2193 N N . ALA A 1 300 ? 12.429 16.062 -19.605 1.00 78.31 300 ALA A N 1
ATOM 2194 C CA . ALA A 1 300 ? 13.865 15.829 -19.714 1.00 78.31 300 ALA A CA 1
ATOM 2195 C C . ALA A 1 300 ? 14.440 16.322 -21.049 1.00 78.31 300 ALA A C 1
ATOM 2197 O O . ALA A 1 300 ? 13.725 16.479 -22.040 1.00 78.31 300 ALA A O 1
ATOM 2198 N N . ILE A 1 301 ? 15.758 16.530 -21.072 1.00 84.00 301 ILE A N 1
ATOM 2199 C CA . ILE A 1 301 ? 16.553 16.671 -22.295 1.00 84.00 301 ILE A CA 1
ATOM 2200 C C . ILE A 1 301 ? 17.635 15.596 -22.236 1.00 84.00 301 ILE A C 1
ATOM 2202 O O . ILE A 1 301 ? 18.464 15.603 -21.325 1.00 84.00 301 ILE A O 1
ATOM 2206 N N . THR A 1 302 ? 17.607 14.659 -23.176 1.00 79.44 302 THR A N 1
ATOM 2207 C CA . THR A 1 302 ? 18.523 13.520 -23.207 1.00 79.44 302 THR A CA 1
ATOM 2208 C C . THR A 1 302 ? 19.769 13.854 -24.018 1.00 79.44 302 THR A C 1
ATOM 2210 O O . THR A 1 302 ? 19.699 14.528 -25.048 1.00 79.44 302 THR A O 1
ATOM 2213 N N . SER A 1 303 ? 20.908 13.339 -23.563 1.00 77.56 303 SER A N 1
ATOM 2214 C CA . SER A 1 303 ? 22.212 13.478 -24.221 1.00 77.56 303 SER A CA 1
ATOM 2215 C C . SER A 1 303 ? 22.644 12.151 -24.859 1.00 77.56 303 SER A C 1
ATOM 2217 O O . SER A 1 303 ? 22.090 11.106 -24.500 1.00 77.56 303 SER A O 1
ATOM 2219 N N . PRO A 1 304 ? 23.634 12.144 -25.769 1.00 78.31 304 PRO A N 1
ATOM 2220 C CA . PRO A 1 304 ? 24.167 10.910 -26.343 1.00 78.31 304 PRO A CA 1
ATOM 2221 C C . PRO A 1 304 ? 24.576 9.877 -25.282 1.00 78.31 304 PRO A C 1
ATOM 2223 O O . PRO A 1 304 ? 24.996 10.247 -24.185 1.00 78.31 304 PRO A O 1
ATOM 2226 N N . GLY A 1 305 ? 24.400 8.593 -25.596 1.00 65.56 305 GLY A N 1
ATOM 2227 C CA . GLY A 1 305 ? 24.576 7.461 -24.679 1.00 65.56 305 GLY A CA 1
ATOM 2228 C C . GLY A 1 305 ? 23.380 7.203 -23.752 1.00 65.56 305 GLY A C 1
ATOM 2229 O O . GLY A 1 305 ? 23.388 6.237 -22.991 1.00 65.56 305 GLY A O 1
ATOM 2230 N N . THR A 1 306 ? 22.336 8.041 -23.803 1.00 71.69 306 THR A N 1
ATOM 2231 C CA . THR A 1 306 ? 21.120 7.860 -22.994 1.00 71.69 306 THR A CA 1
ATOM 2232 C C . THR A 1 306 ? 20.125 6.952 -23.711 1.00 71.69 306 THR A C 1
ATOM 2234 O O . THR A 1 306 ? 19.858 7.127 -24.903 1.00 71.69 306 THR A O 1
ATOM 2237 N N . ILE A 1 307 ? 19.542 6.020 -22.960 1.00 76.06 307 ILE A N 1
ATOM 2238 C CA . ILE A 1 307 ? 18.420 5.195 -23.405 1.00 76.06 307 ILE A CA 1
ATOM 2239 C C . ILE A 1 307 ? 17.110 5.893 -23.030 1.00 76.06 307 ILE A C 1
ATOM 2241 O O . ILE A 1 307 ? 16.950 6.315 -21.886 1.00 76.06 307 ILE A O 1
ATOM 2245 N N . PHE A 1 308 ? 16.172 5.987 -23.966 1.00 77.25 308 PHE A N 1
ATOM 2246 C CA . PHE A 1 308 ? 14.852 6.578 -23.753 1.00 77.25 308 PHE A CA 1
ATOM 2247 C C . PHE A 1 308 ? 13.804 5.918 -24.665 1.00 77.25 308 PHE A C 1
ATOM 2249 O O . PHE A 1 308 ? 14.146 5.143 -25.552 1.00 77.25 308 PHE A O 1
ATOM 2256 N N . GLY A 1 309 ? 12.519 6.196 -24.444 1.00 73.44 309 GLY A N 1
ATOM 2257 C CA . GLY A 1 309 ? 11.415 5.549 -25.164 1.00 73.44 309 GLY A CA 1
ATOM 2258 C C . GLY A 1 309 ? 10.499 4.751 -24.245 1.00 73.44 309 GLY A C 1
ATOM 2259 O O . GLY A 1 309 ? 10.672 4.732 -23.023 1.00 73.44 309 GLY A O 1
ATOM 2260 N N . GLU A 1 310 ? 9.501 4.107 -24.837 1.00 64.69 310 GLU A N 1
ATOM 2261 C CA . GLU A 1 310 ? 8.471 3.388 -24.100 1.00 64.69 310 GLU A CA 1
ATOM 2262 C C . GLU A 1 310 ? 8.923 1.949 -23.837 1.00 64.69 310 GLU A C 1
ATOM 2264 O O . GLU A 1 310 ? 8.768 1.057 -24.670 1.00 64.69 310 GLU A O 1
ATOM 2269 N N . MET A 1 311 ? 9.513 1.704 -22.661 1.00 57.28 311 MET A N 1
ATOM 2270 C CA . MET A 1 311 ? 9.898 0.345 -22.287 1.00 57.28 311 MET A CA 1
ATOM 2271 C C . MET A 1 311 ? 9.565 -0.002 -20.838 1.00 57.28 311 MET A C 1
ATOM 2273 O O . MET A 1 311 ? 10.367 0.134 -19.912 1.00 57.28 311 MET A O 1
ATOM 2277 N N . VAL A 1 312 ? 8.364 -0.567 -20.686 1.00 50.41 312 VAL A N 1
ATOM 2278 C CA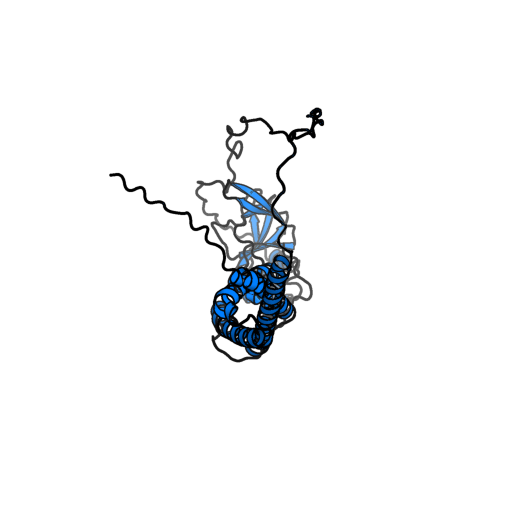 . VAL A 1 312 ? 7.813 -1.181 -19.465 1.00 50.41 312 VAL A CA 1
ATOM 2279 C C . VAL A 1 312 ? 8.800 -2.160 -18.802 1.00 50.41 312 VAL A C 1
ATOM 2281 O O . VAL A 1 312 ? 8.821 -2.284 -17.579 1.00 50.41 312 VAL A O 1
ATOM 2284 N N . LEU A 1 313 ? 9.667 -2.808 -19.589 1.00 46.16 313 LEU A N 1
ATOM 2285 C CA . LEU A 1 313 ? 10.648 -3.802 -19.131 1.00 46.16 313 LEU A CA 1
ATOM 2286 C C . LEU A 1 313 ? 11.832 -3.223 -18.344 1.00 46.16 313 LEU A C 1
ATOM 2288 O O . LEU A 1 313 ? 12.406 -3.940 -17.530 1.00 46.16 313 LEU A O 1
ATOM 2292 N N . LEU A 1 314 ? 12.191 -1.948 -18.543 1.00 51.09 314 LEU A N 1
ATOM 2293 C CA . LEU A 1 314 ? 13.250 -1.283 -17.761 1.00 51.09 314 LEU A CA 1
ATOM 2294 C C . LEU A 1 314 ? 12.707 -0.568 -16.516 1.00 51.09 314 LEU A C 1
ATOM 2296 O O . LEU A 1 314 ? 13.450 0.121 -15.820 1.00 51.09 314 LEU A O 1
ATOM 2300 N N . GLY A 1 315 ? 11.412 -0.721 -16.217 1.00 45.25 315 GLY A N 1
ATOM 2301 C CA . GLY A 1 315 ? 10.791 -0.169 -15.012 1.00 45.25 315 GLY A CA 1
ATOM 2302 C C . GLY A 1 315 ? 10.616 1.356 -15.011 1.00 45.25 315 GLY A C 1
ATOM 2303 O O . GLY A 1 315 ? 10.245 1.913 -13.978 1.00 45.25 315 GLY A O 1
ATOM 2304 N N . GLN A 1 316 ? 10.849 2.030 -16.143 1.00 44.72 316 GLN A N 1
ATOM 2305 C CA . GLN A 1 316 ? 10.668 3.474 -16.319 1.00 44.72 316 GLN A CA 1
ATOM 2306 C C . GLN A 1 316 ? 9.293 3.743 -16.944 1.00 44.72 316 GLN A C 1
ATOM 2308 O O . GLN A 1 316 ? 9.057 3.485 -18.122 1.00 44.72 316 GLN A O 1
ATOM 2313 N N . ARG A 1 317 ? 8.347 4.234 -16.137 1.00 47.81 317 ARG A N 1
ATOM 2314 C CA . ARG A 1 317 ? 6.990 4.586 -16.585 1.00 47.81 317 ARG A CA 1
ATOM 2315 C C . ARG A 1 317 ? 6.985 5.974 -17.252 1.00 47.81 317 ARG A C 1
ATOM 2317 O O . ARG A 1 317 ? 6.505 6.934 -16.653 1.00 47.81 317 ARG A O 1
ATOM 2324 N N . MET A 1 318 ? 7.480 6.081 -18.487 1.00 53.09 318 MET A N 1
ATOM 2325 C CA . MET A 1 318 ? 7.297 7.265 -19.349 1.00 53.09 318 MET A CA 1
ATOM 2326 C C . MET A 1 318 ? 5.985 7.174 -20.149 1.00 53.09 318 MET A C 1
ATOM 2328 O O . MET A 1 318 ? 5.980 7.216 -21.370 1.00 53.09 318 MET A O 1
ATOM 2332 N N . TYR A 1 319 ? 4.854 7.013 -19.453 1.00 58.72 319 TYR A N 1
ATOM 2333 C CA . TYR A 1 319 ? 3.539 7.094 -20.101 1.00 58.72 319 TYR A CA 1
ATOM 2334 C C . TYR A 1 319 ? 3.210 8.552 -20.451 1.00 58.72 319 TYR A C 1
ATOM 2336 O O . TYR A 1 319 ? 3.637 9.475 -19.740 1.00 58.72 319 TYR A O 1
ATOM 2344 N N . ASP A 1 320 ? 2.455 8.742 -21.531 1.00 71.25 320 ASP A N 1
ATOM 2345 C CA . ASP A 1 320 ? 1.948 10.032 -22.015 1.00 71.25 320 ASP A CA 1
ATOM 2346 C C . ASP A 1 320 ? 3.027 11.081 -22.340 1.00 71.25 320 ASP A C 1
ATOM 2348 O O . ASP A 1 320 ? 2.787 12.286 -22.234 1.00 71.25 320 ASP A O 1
ATOM 2352 N N . THR A 1 321 ? 4.235 10.647 -22.715 1.00 79.56 321 THR A N 1
ATOM 2353 C CA . THR A 1 321 ? 5.315 11.541 -23.155 1.00 79.56 321 THR A CA 1
ATOM 2354 C C . THR A 1 321 ? 5.439 11.588 -24.673 1.00 79.56 321 THR A C 1
ATOM 2356 O O . THR A 1 321 ? 5.147 10.635 -25.386 1.00 79.56 321 THR A O 1
ATOM 2359 N N . PHE A 1 322 ? 5.919 12.722 -25.159 1.00 85.88 322 PHE A N 1
ATOM 2360 C CA . PHE A 1 322 ? 6.370 12.948 -26.521 1.00 85.88 322 PHE A CA 1
ATOM 2361 C C . PHE A 1 322 ? 7.892 13.057 -26.503 1.00 85.88 322 PHE A C 1
ATOM 2363 O O . PHE A 1 322 ? 8.456 13.608 -25.550 1.00 85.88 322 PHE A O 1
ATOM 2370 N N . ALA A 1 323 ? 8.548 12.590 -27.561 1.00 88.00 323 ALA A N 1
ATOM 2371 C CA . ALA A 1 323 ? 9.964 12.848 -27.792 1.00 88.00 323 ALA A CA 1
ATOM 2372 C C . ALA A 1 323 ? 10.157 13.640 -29.083 1.00 88.00 323 ALA A C 1
ATOM 2374 O O . ALA A 1 323 ? 9.724 13.203 -30.143 1.00 88.00 323 ALA A O 1
ATOM 2375 N N . GLU A 1 324 ? 10.831 14.780 -28.985 1.00 88.44 324 GLU A N 1
ATOM 2376 C CA . GLU A 1 324 ? 11.098 15.706 -30.089 1.00 88.44 324 GLU A CA 1
ATOM 2377 C C . GLU A 1 324 ? 12.604 15.906 -30.259 1.00 88.44 324 GLU A C 1
ATOM 2379 O O . GLU A 1 324 ? 13.330 16.146 -29.288 1.00 88.44 324 GLU A O 1
ATOM 2384 N N . ALA A 1 325 ? 13.083 15.820 -31.496 1.00 88.56 325 ALA A N 1
ATOM 2385 C CA . ALA A 1 325 ? 14.465 16.124 -31.834 1.00 88.56 325 ALA A CA 1
ATOM 2386 C C . ALA A 1 325 ? 14.726 17.635 -31.696 1.00 88.56 325 ALA A C 1
ATOM 2388 O O . ALA A 1 325 ? 14.068 18.443 -32.346 1.00 88.56 325 ALA A O 1
ATOM 2389 N N . LEU A 1 326 ? 15.687 18.038 -30.856 1.00 82.38 326 LEU A N 1
ATOM 2390 C CA . LEU A 1 326 ? 16.036 19.461 -30.702 1.00 82.38 326 LEU A CA 1
ATOM 2391 C C . LEU A 1 326 ? 16.941 19.974 -31.828 1.00 82.38 326 LEU A C 1
ATOM 2393 O O . LEU A 1 326 ? 16.918 21.158 -32.141 1.00 82.38 326 LEU A O 1
ATOM 2397 N N . ASP A 1 327 ? 17.719 19.079 -32.426 1.00 84.25 327 ASP A N 1
ATOM 2398 C CA . ASP A 1 327 ? 18.550 19.304 -33.608 1.00 84.25 327 ASP A CA 1
ATOM 2399 C C . ASP A 1 327 ? 18.481 18.023 -34.472 1.00 84.25 327 ASP A C 1
ATOM 2401 O O . ASP A 1 327 ? 17.769 17.088 -34.108 1.00 84.25 327 ASP A O 1
ATOM 2405 N N . ASP A 1 328 ? 19.251 17.913 -35.558 1.00 81.25 328 ASP A N 1
ATOM 2406 C CA . ASP A 1 328 ? 19.346 16.652 -36.309 1.00 81.25 328 ASP A CA 1
ATOM 2407 C C . ASP A 1 328 ? 19.907 15.529 -35.418 1.00 81.25 328 ASP A C 1
ATOM 2409 O O . ASP A 1 328 ? 21.075 15.527 -35.002 1.00 81.25 328 ASP A O 1
ATOM 2413 N N . VAL A 1 329 ? 19.040 14.572 -35.098 1.00 82.62 329 VAL A N 1
ATOM 2414 C CA . VAL A 1 329 ? 19.264 13.521 -34.108 1.00 82.62 329 VAL A CA 1
ATOM 2415 C C . VAL A 1 329 ? 19.450 12.190 -34.809 1.00 82.62 329 VAL A C 1
ATOM 2417 O O . VAL A 1 329 ? 18.773 11.868 -35.777 1.00 82.62 329 VAL A O 1
ATOM 2420 N N . THR A 1 330 ? 20.366 11.377 -34.294 1.00 80.69 330 THR A N 1
ATOM 2421 C CA . THR A 1 330 ? 20.544 9.994 -34.743 1.00 80.69 330 THR A CA 1
ATOM 2422 C C . THR A 1 330 ? 20.356 9.058 -33.561 1.00 80.69 330 THR A C 1
ATOM 2424 O O . THR A 1 330 ? 20.987 9.245 -32.516 1.00 80.69 330 THR A O 1
ATOM 2427 N N . VAL A 1 331 ? 19.494 8.060 -33.730 1.00 83.12 331 VAL A N 1
ATOM 2428 C CA . VAL A 1 331 ? 19.146 7.073 -32.707 1.00 83.12 331 VAL A CA 1
ATOM 2429 C C . VAL A 1 331 ? 19.255 5.662 -33.262 1.00 83.12 331 VAL A C 1
ATOM 2431 O O . VAL A 1 331 ? 19.008 5.425 -34.441 1.00 83.12 331 VAL A O 1
ATOM 2434 N N . CYS A 1 332 ? 19.605 4.725 -32.394 1.00 79.94 332 CYS A N 1
ATOM 2435 C CA . CYS A 1 332 ? 19.417 3.303 -32.645 1.00 79.94 332 CYS A CA 1
ATOM 2436 C C . CYS A 1 332 ? 18.026 2.916 -32.126 1.00 79.94 332 CYS A C 1
ATOM 2438 O O . CYS A 1 332 ? 17.666 3.316 -31.014 1.00 79.94 332 CYS A O 1
ATOM 2440 N N . VAL A 1 333 ? 17.242 2.201 -32.935 1.00 77.94 333 VAL A N 1
ATOM 2441 C CA . VAL A 1 333 ? 15.890 1.754 -32.577 1.00 77.94 333 VAL A CA 1
ATOM 2442 C C . VAL A 1 333 ? 15.915 0.249 -32.347 1.00 77.94 333 VAL A C 1
ATOM 2444 O O . VAL A 1 333 ? 16.357 -0.496 -33.215 1.00 77.94 333 VAL A O 1
ATOM 2447 N N . MET A 1 334 ? 15.419 -0.205 -31.198 1.00 73.50 334 MET A N 1
ATOM 2448 C CA . MET A 1 334 ? 15.291 -1.631 -30.886 1.00 73.50 334 MET A CA 1
ATOM 2449 C C . MET A 1 334 ? 13.844 -1.972 -30.570 1.00 73.50 334 MET A C 1
ATOM 2451 O O . MET A 1 334 ? 13.199 -1.265 -29.795 1.00 73.50 334 MET A O 1
ATOM 2455 N N . SER A 1 335 ? 13.330 -3.067 -31.127 1.00 72.44 335 SER A N 1
ATOM 2456 C CA . SER A 1 335 ? 12.008 -3.554 -30.746 1.00 72.44 335 SER A CA 1
ATOM 2457 C C . SER A 1 335 ? 12.058 -4.245 -29.384 1.00 72.44 335 SER A C 1
ATOM 2459 O O . SER A 1 335 ? 13.094 -4.747 -28.938 1.00 72.44 335 SER A O 1
ATOM 2461 N N . ARG A 1 336 ? 10.903 -4.359 -28.730 1.00 69.62 336 ARG A N 1
ATOM 2462 C CA . ARG A 1 336 ? 10.749 -5.189 -27.531 1.00 69.62 336 ARG A CA 1
ATOM 2463 C C . ARG A 1 336 ? 11.257 -6.626 -27.711 1.00 69.62 336 ARG A C 1
ATOM 2465 O O . ARG A 1 336 ? 11.808 -7.198 -26.768 1.00 69.62 336 ARG A O 1
ATOM 2472 N N . ALA A 1 337 ? 11.044 -7.223 -28.884 1.00 68.44 337 ALA A N 1
ATOM 2473 C CA . ALA A 1 337 ? 11.487 -8.585 -29.171 1.00 68.44 337 ALA A CA 1
ATOM 2474 C C . ALA A 1 337 ? 13.019 -8.683 -29.174 1.00 68.44 337 ALA A C 1
ATOM 2476 O O . ALA A 1 337 ? 13.564 -9.631 -28.608 1.00 68.44 337 ALA A O 1
ATOM 2477 N N . ASP A 1 338 ? 13.696 -7.671 -29.722 1.00 70.56 338 ASP A N 1
ATOM 2478 C CA . ASP A 1 338 ? 15.157 -7.581 -29.721 1.00 70.56 338 ASP A CA 1
ATOM 2479 C C . ASP A 1 338 ? 15.669 -7.458 -28.284 1.00 70.56 338 ASP A C 1
ATOM 2481 O O . ASP A 1 338 ? 16.472 -8.267 -27.827 1.00 70.56 338 ASP A O 1
ATOM 2485 N N . VAL A 1 339 ? 15.105 -6.542 -27.499 1.00 67.69 339 VAL A N 1
ATOM 2486 C CA . VAL A 1 339 ? 15.486 -6.366 -26.089 1.00 67.69 339 VAL A CA 1
ATOM 2487 C C . VAL A 1 339 ? 15.298 -7.658 -25.283 1.00 67.69 339 VAL A C 1
ATOM 2489 O O . VAL A 1 339 ? 16.194 -8.051 -24.541 1.00 67.69 339 VAL A O 1
ATOM 2492 N N . HIS A 1 340 ? 14.174 -8.366 -25.435 1.00 65.44 340 HIS A N 1
ATOM 2493 C CA . HIS A 1 340 ? 13.950 -9.644 -24.744 1.00 65.44 340 HIS A CA 1
ATOM 2494 C C . HIS A 1 340 ? 14.918 -10.748 -25.169 1.00 65.44 340 HIS A C 1
ATOM 2496 O O . HIS A 1 340 ? 15.293 -11.581 -24.343 1.00 65.44 340 HIS A O 1
ATOM 2502 N N . ARG A 1 341 ? 15.308 -10.768 -26.445 1.00 64.38 341 ARG A N 1
ATOM 2503 C CA . ARG A 1 341 ? 16.277 -11.725 -26.975 1.00 64.38 341 ARG A CA 1
ATOM 2504 C C . ARG A 1 341 ? 17.676 -11.486 -26.406 1.00 64.38 341 ARG A C 1
ATOM 2506 O O . ARG A 1 341 ? 18.401 -12.452 -26.183 1.00 64.38 341 ARG A O 1
ATOM 2513 N N . PHE A 1 342 ? 18.028 -10.227 -26.152 1.00 59.47 342 PHE A N 1
ATOM 2514 C CA . PHE A 1 342 ? 19.385 -9.822 -25.786 1.00 59.47 342 PHE A CA 1
ATOM 2515 C C . PHE A 1 342 ? 19.589 -9.501 -24.296 1.00 59.47 342 PHE A C 1
ATOM 2517 O O . PHE A 1 342 ? 20.731 -9.390 -23.861 1.00 59.47 342 PHE A O 1
ATOM 2524 N N . LEU A 1 343 ? 18.527 -9.429 -23.479 1.00 57.94 343 LEU A N 1
ATOM 2525 C CA . LEU A 1 343 ? 18.610 -9.320 -22.010 1.00 57.94 343 LEU A CA 1
ATOM 2526 C C . LEU A 1 343 ? 18.282 -10.653 -21.282 1.00 57.94 343 LEU A C 1
ATOM 2528 O O . LEU A 1 343 ? 17.255 -10.753 -20.600 1.00 57.94 343 LEU A O 1
ATOM 2532 N N . PRO A 1 344 ? 19.126 -11.703 -21.324 1.00 49.56 344 PRO A N 1
ATOM 2533 C CA . PRO A 1 344 ? 18.989 -12.827 -20.405 1.00 49.56 344 PRO A CA 1
ATOM 2534 C C . PRO A 1 344 ? 19.623 -12.507 -19.037 1.00 49.56 344 PRO A C 1
ATOM 2536 O O . PRO A 1 344 ? 20.819 -12.264 -18.939 1.00 49.56 344 PRO A O 1
ATOM 2539 N N . ARG A 1 345 ? 18.807 -12.553 -17.970 1.00 48.25 345 ARG A N 1
ATOM 2540 C CA . ARG A 1 345 ? 19.125 -12.753 -16.527 1.00 48.25 345 ARG A CA 1
ATOM 2541 C C . ARG A 1 345 ? 20.581 -12.528 -16.051 1.00 48.25 345 ARG A C 1
ATOM 2543 O O . ARG A 1 345 ? 21.130 -13.367 -15.334 1.00 48.25 345 ARG A O 1
ATOM 2550 N N . ARG A 1 346 ? 21.205 -11.390 -16.349 1.00 46.69 346 ARG A N 1
ATOM 2551 C CA . ARG A 1 346 ? 22.475 -10.985 -15.727 1.00 46.69 346 ARG A CA 1
ATOM 2552 C C . ARG A 1 346 ? 22.322 -9.616 -15.090 1.00 46.69 346 ARG A C 1
ATOM 2554 O O . ARG A 1 346 ? 21.706 -8.715 -15.649 1.00 46.69 346 ARG A O 1
ATOM 2561 N N . ARG A 1 347 ? 22.821 -9.502 -13.859 1.00 43.78 347 ARG A N 1
ATOM 2562 C CA . ARG A 1 347 ? 22.765 -8.265 -13.080 1.00 43.78 347 ARG A CA 1
ATOM 2563 C C . ARG A 1 347 ? 23.794 -7.282 -13.651 1.00 43.78 347 ARG A C 1
ATOM 2565 O O . ARG A 1 347 ? 24.974 -7.634 -13.626 1.00 43.78 347 ARG A O 1
ATOM 2572 N N . PRO A 1 348 ? 23.398 -6.082 -14.113 1.00 46.25 348 PRO A N 1
ATOM 2573 C CA . PRO A 1 348 ? 24.363 -5.067 -14.518 1.00 46.25 348 PRO A CA 1
ATOM 2574 C C . PRO A 1 348 ? 25.238 -4.688 -13.315 1.00 46.25 348 PRO A C 1
ATOM 2576 O O . PRO A 1 348 ? 24.742 -4.500 -12.202 1.00 46.25 348 PRO A O 1
ATOM 2579 N N . ARG A 1 349 ? 26.558 -4.597 -13.517 1.00 39.78 349 ARG A N 1
ATOM 2580 C CA . ARG A 1 349 ? 27.532 -4.312 -12.442 1.00 39.78 349 ARG A CA 1
ATOM 2581 C C . ARG A 1 349 ? 27.459 -2.882 -11.885 1.00 39.78 349 ARG A C 1
ATOM 2583 O O . ARG A 1 349 ? 28.039 -2.617 -10.833 1.00 39.78 349 ARG A O 1
ATOM 2590 N N . ARG A 1 350 ? 26.762 -1.961 -12.560 1.00 39.09 350 ARG A N 1
ATOM 2591 C CA . ARG A 1 350 ? 26.522 -0.575 -12.117 1.00 39.09 350 ARG A CA 1
ATOM 2592 C C . ARG A 1 350 ? 25.046 -0.186 -12.277 1.00 39.09 350 ARG A C 1
ATOM 2594 O O . ARG A 1 350 ? 24.370 -0.746 -13.138 1.00 39.09 350 ARG A O 1
ATOM 2601 N N . PRO A 1 351 ? 24.540 0.763 -11.464 1.00 40.19 351 PRO A N 1
ATOM 2602 C CA . PRO A 1 351 ? 23.178 1.271 -11.599 1.00 40.19 351 PRO A CA 1
ATOM 2603 C C . PRO A 1 351 ? 22.983 1.950 -12.961 1.00 40.19 351 PRO A C 1
ATOM 2605 O O . PRO A 1 351 ? 23.769 2.811 -13.351 1.00 40.19 351 PRO A O 1
ATOM 2608 N N . LEU A 1 352 ? 21.927 1.547 -13.671 1.00 46.94 352 LEU A N 1
ATOM 2609 C CA . LEU A 1 352 ? 21.543 2.081 -14.977 1.00 46.94 352 LEU A CA 1
ATOM 2610 C C . LEU A 1 352 ? 21.221 3.576 -14.867 1.00 46.94 352 LEU A C 1
ATOM 2612 O O . LEU A 1 352 ? 20.384 3.977 -14.056 1.00 46.94 352 LEU A O 1
ATOM 2616 N N . ARG A 1 353 ? 21.852 4.403 -15.708 1.00 42.75 353 ARG A N 1
ATOM 2617 C CA . ARG A 1 353 ? 21.496 5.818 -15.844 1.00 42.75 353 ARG A CA 1
ATOM 2618 C C . ARG A 1 353 ? 20.309 5.947 -16.799 1.00 42.75 353 ARG A C 1
ATOM 2620 O O . ARG A 1 353 ? 20.478 6.148 -17.996 1.00 42.75 353 ARG A O 1
ATOM 2627 N N . LEU A 1 354 ? 19.118 5.772 -16.243 1.00 47.31 354 LEU A N 1
ATOM 2628 C CA . LEU A 1 354 ? 17.835 5.969 -16.917 1.00 47.31 354 LEU A CA 1
ATOM 2629 C C . LEU A 1 354 ? 17.360 7.401 -16.626 1.00 47.31 354 LEU A C 1
ATOM 2631 O O . LEU A 1 354 ? 17.484 7.845 -15.481 1.00 47.31 354 LEU A O 1
ATOM 2635 N N . VAL A 1 355 ? 16.879 8.122 -17.643 1.00 45.12 355 VAL A N 1
ATOM 2636 C CA . VAL A 1 355 ? 16.339 9.490 -17.510 1.00 45.12 355 VAL A CA 1
ATOM 2637 C C . VAL A 1 355 ? 14.861 9.496 -17.844 1.00 45.12 355 VAL A C 1
ATOM 2639 O O . VAL A 1 355 ? 14.520 8.910 -18.896 1.00 45.12 355 VAL A O 1
#

Secondary structure (DSSP, 8-state):
------------PPPHHHHHHHHHHHHHHHHHHHHHHH--SBTTB-HHHHHHGGGT---HHHHHHHHHHHHHHHHHHHHHHHGGG-SSHHHHHHHHHHHHHHHHIIIIIIIHHHHTTPPTT--SHHHHHHHHHHHHHHHHHHHHHHHHHHHHHHHHHHHTTS-PPPPPPPPPTT-------PPPP-----PPPP-TTTTSS-TTTTS--TT-TTPPPP-PPP-----HHHHTHHHHTSTTTTTS-HHHHHHHHTT--EEEE-TT-EEEBTTB---EEEEEEES-EEEEEE-TTS-EEEEEEE-TT-EEE--GGGT---TT-EEEESSSEEEEEEEHHHHHHH--S---SS-----

pLDDT: mean 71.13, std 21.33, range [27.98, 98.0]

Mean predicted aligned error: 21.0 Å

Solvent-accessible surface area (backbone atoms only — not comparable to full-atom values): 20682 Å² total; per-residue (Å²): 138,84,85,80,82,82,78,76,83,77,74,82,73,75,58,69,41,30,57,39,10,29,55,10,10,40,56,10,24,50,56,32,48,54,50,24,62,71,38,56,83,42,98,88,43,33,46,29,27,58,55,10,42,79,77,76,34,76,44,53,68,54,7,48,55,52,47,43,51,52,22,27,54,53,12,23,50,45,13,67,76,44,31,91,69,19,56,44,52,70,54,6,28,54,52,16,31,54,51,15,52,53,48,32,49,51,42,60,25,36,51,51,22,51,78,70,76,41,77,58,73,58,89,48,77,58,46,56,56,48,44,56,40,26,36,50,22,11,32,41,21,15,38,44,29,10,50,51,46,46,56,54,56,58,50,58,58,59,64,72,66,61,73,85,76,76,82,82,78,82,86,78,95,79,80,81,89,78,82,90,80,87,84,82,87,83,92,88,85,81,86,84,84,87,73,94,74,80,80,82,63,70,96,53,68,98,60,71,61,92,86,44,91,88,66,83,84,77,86,81,80,86,71,90,63,82,59,81,83,61,35,43,56,70,46,62,65,26,83,89,44,62,87,51,52,77,68,56,40,45,61,52,19,76,76,34,55,42,44,75,43,52,56,75,36,70,81,44,37,66,92,54,77,53,61,31,41,34,37,31,67,37,58,36,36,36,34,27,33,66,47,98,89,64,53,75,46,78,75,46,72,47,49,54,55,32,52,44,63,45,38,78,89,78,69,50,86,61,74,68,38,34,34,30,22,71,34,68,21,34,30,36,44,35,46,54,67,54,52,61,71,72,61,71,98,68,82,68,95,61,87,80,78,75,117

Foldseek 3Di:
DDDDDPDDPPPPDLPVLLVLLLVLLQQLLVQLLVVQQPDPPDPPAGNLLLCLCLVPASDSVSSSVSSSVVSSVLSSVCSVPVVVVLLALVSLLVSLLVSLQVCLLPPVQPSSCVSVVHHHNDDDPRSVSSNVSSNSSSNSSSNSSNVVSVVVVVVVVVVVPPDDDPDDDDDDPDDDDDDDDDDDDDDDDDDDDDDPPPPPDDPDPPDRAPPDPPDDDDDDDDDFDDDLVVLLVLQCLALLRVPPDSVLSSVLSVPWTKDKDAASDWPDFLVRQAQKKKAWADAKKWKWAADPVRDIGTPDIDDHNAIDGDHVPVSDPSHRIIIGGNHTTMITIDHPVSVVVSDDDDDRPDDGPHD

Nearest PDB structures (foldseek):
  3d0s-assembly1_B  TM=8.248E-01  e=5.120E-07  Mycobacterium tuberculosis
  4byy-assembly1_B  TM=8.183E-01  e=5.933E-07  Corynebacterium glutamicum
  5kbf-assembly2_B  TM=7.680E-01  e=5.120E-07  Plasmodium falciparum 3D7
  6hyq-assembly3_C  TM=8.219E-01  e=4.907E-06  Trypanosoma cruzi
  6flo-assembly2_B  TM=8.390E-01  e=2.483E-05  Trypanosoma brucei brucei TREU927

Sequence (355 aa):
MATTLHLSPSTAAIPVHAVWGAAAGLVGGVGLGIWMSVSRPMADTTMIIMVAGLLGSTNAVVGWLIHLSIALLAGIGFGVLLGQFAQRLAPAVVLGLAYGAVWWTVGALWIMPANMGMPVFEWNDVTSSSLGGHLVFGRLAGATFALVAQTAGNGTDRTNRMTPTPPASTPDPGAPLRGTEPLLGAPDDYCLAHSAGALAGPAWGAAPPPWAPGRREEPHHMTHTGDEAQETWCISEVDIFRDLDDAEMNAIAAPAPMKTYSAGELLYSPSQPAEVLFILKKSRVRIFRVSADGRALTCAITSPGTIFGEMVLLGQRMYDTFAEALDDVTVCVMSRADVHRFLPRRRPRRPLRLV